Protein AF-A0A382E5Z0-F1 (afdb_monomer_lite)

Radius of gyration: 21.59 Å; chains: 1; bounding box: 50×49×54 Å

pLDDT: mean 87.8, std 7.51, range [53.88, 97.25]

Secondary structure (DSSP, 8-state):
-HHHHHHHHHHHHHHHHHHHHHHHHHH-TTTGGGT--HHHHHHHHHHHHHHTT-STT--SGGGHHHHHHHHHHHHHHHHTPPPPTT-----HHHHHHHHHHHHHHHHHHHHHHHHHHHHHHHHHHT----HHHHHTHHHHHHHHHHHHHHHHHHHHHHS--TTHHHHHHHHHHHHHHHIIIIIHHHHHHHHHTT--S-TT----HHHHHTS--TTSPPP----SS-TTT--HHHHHHHHHHHHHHHHHHHHHHHHHHH-

Foldseek 3Di:
DVVVCLLVVLVVLLVVLLVVLLCCLQPPPVNLVLLDHSSVSSVVVCVVCQVVVNNVPDHPVSCLVVQQVVLVLVVVVVVVDDDDPPDPPDPCVVVVVVCVVVLVVQLVVQLVQLLVVVVVVCVVPVDDQDSVLRNLLSCQQRVNLNRQQVVLVCCCVVVVRPCSNVSSNVSNSVSVVCCSVPVSVVVVVCQVVVVDPPVVPHSDPCSSSVHDDPVPDDDPDDFPDDVVVPGRVVVSVVVSVVVVVVVVVVVVVVVVVVD

Structure (mmCIF, N/CA/C/O backbone):
data_AF-A0A382E5Z0-F1
#
_entry.id   AF-A0A382E5Z0-F1
#
loop_
_atom_site.group_PDB
_atom_site.id
_atom_site.type_symbol
_atom_site.label_atom_id
_atom_site.label_alt_id
_atom_site.label_comp_id
_atom_site.label_asym_id
_atom_site.label_entity_id
_atom_site.label_seq_id
_atom_site.pdbx_PDB_ins_code
_atom_site.Cartn_x
_atom_site.Cartn_y
_atom_site.Cartn_z
_atom_site.occupancy
_atom_site.B_iso_or_equiv
_atom_site.auth_seq_id
_atom_site.auth_comp_id
_atom_site.auth_asym_id
_atom_site.auth_atom_id
_atom_site.pdbx_PDB_model_num
ATOM 1 N N . MET A 1 1 ? 12.275 23.003 17.473 1.00 60.91 1 MET A N 1
ATOM 2 C CA . MET A 1 1 ? 13.352 22.254 16.782 1.00 60.91 1 MET A CA 1
ATOM 3 C C . MET A 1 1 ? 13.232 20.756 17.009 1.00 60.91 1 MET A C 1
ATOM 5 O O . MET A 1 1 ? 13.257 20.051 16.021 1.00 60.91 1 MET A O 1
ATOM 9 N N . ALA A 1 2 ? 13.078 20.252 18.240 1.00 65.25 2 ALA A N 1
ATOM 10 C CA . ALA A 1 2 ? 12.906 18.809 18.471 1.00 65.25 2 ALA A CA 1
ATOM 11 C C . ALA A 1 2 ? 11.649 18.234 17.777 1.00 65.25 2 ALA A C 1
ATOM 13 O O . ALA A 1 2 ? 11.762 17.268 17.030 1.00 65.25 2 ALA A O 1
ATOM 14 N N . ASP A 1 3 ? 10.497 18.902 17.899 1.00 69.06 3 ASP A N 1
ATOM 15 C CA . ASP A 1 3 ? 9.229 18.413 17.325 1.00 69.06 3 ASP A CA 1
ATOM 16 C C . ASP A 1 3 ? 9.225 18.349 15.790 1.00 69.06 3 ASP A C 1
ATOM 18 O O . ASP A 1 3 ? 8.583 17.482 15.202 1.00 69.06 3 ASP A O 1
ATOM 22 N N . SER A 1 4 ? 9.997 19.212 15.113 1.00 78.56 4 SER A N 1
ATOM 23 C CA . SER A 1 4 ? 10.124 19.162 13.648 1.00 78.56 4 SER A CA 1
ATOM 24 C C . SER A 1 4 ? 10.884 17.930 13.152 1.00 78.56 4 SER A C 1
ATOM 26 O O . SER A 1 4 ? 10.757 17.576 11.983 1.00 78.56 4 SER A O 1
ATOM 28 N N . PHE A 1 5 ? 11.673 17.275 14.011 1.00 86.38 5 PHE A N 1
ATOM 29 C CA . PHE A 1 5 ? 12.387 16.058 13.632 1.00 86.38 5 PHE A CA 1
ATOM 30 C C . PHE A 1 5 ? 11.514 14.813 13.709 1.00 86.38 5 PHE A C 1
ATOM 32 O O . PHE A 1 5 ? 11.819 13.868 12.991 1.00 86.38 5 PHE A O 1
ATOM 39 N N . HIS A 1 6 ? 10.442 14.799 14.511 1.00 89.06 6 HIS A N 1
ATOM 40 C CA . HIS A 1 6 ? 9.664 13.578 14.755 1.00 89.06 6 HIS A CA 1
ATOM 41 C C . HIS A 1 6 ? 9.196 12.933 13.450 1.00 89.06 6 HIS A C 1
ATOM 43 O O . HIS A 1 6 ? 9.613 11.828 13.125 1.00 89.06 6 HIS A O 1
ATOM 49 N N . GLY A 1 7 ? 8.468 13.679 12.612 1.00 89.06 7 GLY A N 1
ATOM 50 C CA . GLY A 1 7 ? 8.015 13.174 11.313 1.00 89.06 7 GLY A CA 1
ATOM 51 C C . GLY A 1 7 ? 9.159 12.777 10.370 1.00 89.06 7 GLY A C 1
ATOM 52 O O . GLY A 1 7 ? 9.056 11.781 9.655 1.00 89.06 7 GLY A O 1
ATOM 53 N N . VAL A 1 8 ? 10.277 13.509 10.387 1.00 91.81 8 VAL A N 1
ATOM 54 C CA . VAL A 1 8 ? 11.445 13.209 9.540 1.00 91.81 8 VAL A CA 1
ATOM 55 C C . VAL A 1 8 ? 12.117 11.904 9.967 1.00 91.81 8 VAL A C 1
ATOM 57 O O . VAL A 1 8 ? 12.462 11.090 9.111 1.00 91.81 8 VAL A O 1
ATOM 60 N N . ILE A 1 9 ? 12.287 11.678 11.270 1.00 93.06 9 ILE A N 1
ATOM 61 C CA . ILE A 1 9 ? 12.901 10.452 11.786 1.00 93.06 9 ILE A CA 1
ATOM 62 C C . ILE A 1 9 ? 11.934 9.271 11.654 1.00 93.06 9 ILE A C 1
ATOM 64 O O . ILE A 1 9 ? 12.382 8.196 11.266 1.00 93.06 9 ILE A O 1
ATOM 68 N N . THR A 1 10 ? 10.625 9.457 11.849 1.00 93.25 10 THR A N 1
ATOM 69 C CA . THR A 1 10 ? 9.618 8.421 11.558 1.00 93.25 10 THR A CA 1
ATOM 70 C C . THR A 1 10 ? 9.687 7.988 10.093 1.00 93.25 10 THR A C 1
ATOM 72 O O . THR A 1 10 ? 9.741 6.792 9.789 1.00 93.25 10 THR A O 1
ATOM 75 N N . PHE A 1 11 ? 9.768 8.949 9.166 1.00 93.75 11 PHE A N 1
ATOM 76 C CA . PHE A 1 11 ? 9.967 8.656 7.749 1.00 93.75 11 PHE A CA 1
ATOM 77 C C . PHE A 1 11 ? 11.294 7.926 7.501 1.00 93.75 11 PHE A C 1
ATOM 79 O O . PHE A 1 11 ? 11.307 6.909 6.805 1.00 93.75 11 PHE A O 1
ATOM 86 N N . ALA A 1 12 ? 12.396 8.394 8.099 1.00 94.25 12 ALA A N 1
ATOM 87 C CA . ALA A 1 12 ? 13.714 7.771 7.981 1.00 94.25 12 ALA A CA 1
ATOM 88 C C . ALA A 1 12 ? 13.714 6.317 8.486 1.00 94.25 12 ALA A C 1
ATOM 90 O O . ALA A 1 12 ? 14.248 5.428 7.818 1.00 94.25 12 ALA A O 1
ATOM 91 N N . PHE A 1 13 ? 13.065 6.057 9.623 1.00 94.50 13 PHE A N 1
ATOM 92 C CA . PHE A 1 13 ? 12.880 4.719 10.171 1.00 94.50 13 PHE A CA 1
ATOM 93 C C . PHE A 1 13 ? 12.121 3.831 9.179 1.00 94.50 13 PHE A C 1
ATOM 95 O O . PHE A 1 13 ? 12.627 2.776 8.793 1.00 94.50 13 PHE A O 1
ATOM 102 N N . MET A 1 14 ? 10.975 4.291 8.669 1.00 93.44 14 MET A N 1
ATOM 103 C CA . MET A 1 14 ? 10.176 3.550 7.688 1.00 93.44 14 MET A CA 1
ATOM 104 C C . MET A 1 14 ? 10.975 3.191 6.425 1.00 93.44 14 MET A C 1
ATOM 106 O O . MET A 1 14 ? 10.992 2.028 6.018 1.00 93.44 14 MET A O 1
ATOM 110 N N . VAL A 1 15 ? 11.669 4.151 5.805 1.00 94.38 15 VAL A N 1
ATOM 111 C CA . VAL A 1 15 ? 12.436 3.876 4.575 1.00 94.38 15 VAL A CA 1
ATOM 112 C C . VAL A 1 15 ? 13.668 3.009 4.840 1.00 94.38 15 VAL A C 1
ATOM 114 O O . VAL A 1 15 ? 14.040 2.199 3.988 1.00 94.38 15 VAL A O 1
ATOM 117 N N . SER A 1 16 ? 14.266 3.094 6.034 1.00 95.25 16 SER A N 1
ATOM 118 C CA . SER A 1 16 ? 15.358 2.198 6.429 1.00 95.25 16 SER A CA 1
ATOM 119 C C . SER A 1 16 ? 14.898 0.739 6.512 1.00 95.25 16 SER A C 1
ATOM 121 O O . SER A 1 16 ? 15.630 -0.161 6.101 1.00 95.25 16 SER A O 1
ATOM 123 N N . MET A 1 17 ? 13.654 0.485 6.935 1.00 95.75 17 MET A N 1
ATOM 124 C CA . MET A 1 17 ? 13.093 -0.867 6.947 1.00 95.75 17 MET A CA 1
ATOM 125 C C . MET A 1 17 ? 12.914 -1.430 5.535 1.00 95.75 17 MET A C 1
ATOM 127 O O . MET A 1 17 ? 13.154 -2.616 5.315 1.00 95.75 17 MET A O 1
ATOM 131 N N . ILE A 1 18 ? 12.575 -0.594 4.548 1.00 94.00 18 ILE A N 1
ATOM 132 C CA . ILE A 1 18 ? 12.524 -1.011 3.134 1.00 94.00 18 ILE A CA 1
ATOM 133 C C . ILE A 1 18 ? 13.919 -1.418 2.643 1.00 94.00 18 ILE A C 1
ATOM 135 O O . ILE A 1 18 ? 14.061 -2.424 1.938 1.00 94.00 18 ILE A O 1
ATOM 139 N N . LEU A 1 19 ? 14.963 -0.681 3.039 1.00 95.12 19 LEU A N 1
ATOM 140 C CA . LEU A 1 19 ? 16.346 -1.041 2.724 1.00 95.12 19 LEU A CA 1
ATOM 141 C C . LEU A 1 19 ? 16.716 -2.403 3.330 1.00 95.12 19 LEU A C 1
ATOM 143 O O . LEU A 1 19 ? 17.233 -3.267 2.620 1.00 95.12 19 LEU A O 1
ATOM 147 N N . VAL A 1 20 ? 16.385 -2.629 4.605 1.00 95.38 20 VAL A N 1
ATOM 148 C CA . VAL A 1 20 ? 16.577 -3.929 5.268 1.00 95.38 20 VAL A CA 1
ATOM 149 C C . VAL A 1 20 ? 15.830 -5.034 4.514 1.00 95.38 20 VAL A C 1
ATOM 151 O O . VAL A 1 20 ? 16.434 -6.043 4.152 1.00 95.38 20 VAL A O 1
ATOM 154 N N . GLY A 1 21 ? 14.552 -4.828 4.185 1.00 94.31 21 GLY A N 1
ATOM 155 C CA . GLY A 1 21 ? 13.750 -5.781 3.414 1.00 94.31 21 GLY A CA 1
ATOM 156 C C . GLY A 1 21 ? 14.341 -6.095 2.034 1.00 94.31 21 GLY A C 1
ATOM 157 O O . GLY A 1 21 ? 14.310 -7.246 1.597 1.00 94.31 21 GLY A O 1
ATOM 158 N N . THR A 1 22 ? 14.948 -5.105 1.374 1.00 93.88 22 THR A N 1
ATOM 159 C CA . THR A 1 22 ? 15.627 -5.275 0.076 1.00 93.88 22 THR A CA 1
ATOM 160 C C . THR A 1 22 ? 16.853 -6.173 0.213 1.00 93.88 22 THR A C 1
ATOM 162 O O . THR A 1 22 ? 17.025 -7.117 -0.560 1.00 93.88 22 THR A O 1
ATOM 165 N N . ILE A 1 23 ? 17.681 -5.928 1.234 1.00 94.12 23 ILE A N 1
ATOM 166 C CA . ILE A 1 23 ? 18.872 -6.737 1.516 1.00 94.12 23 ILE A CA 1
ATOM 167 C C . ILE A 1 23 ? 18.475 -8.175 1.864 1.00 94.12 23 ILE A C 1
ATOM 169 O O . ILE A 1 23 ? 19.059 -9.118 1.326 1.00 94.12 23 ILE A O 1
ATOM 173 N N . LEU A 1 24 ? 17.469 -8.358 2.724 1.00 92.94 24 LEU A N 1
ATOM 174 C CA . LEU A 1 24 ? 17.000 -9.683 3.132 1.00 92.94 24 LEU A CA 1
ATOM 175 C C . LEU A 1 24 ? 16.456 -10.477 1.946 1.00 92.94 24 LEU A C 1
ATOM 177 O O . LEU A 1 24 ? 16.828 -11.638 1.781 1.00 92.94 24 LEU A O 1
ATOM 181 N N . ARG A 1 25 ? 15.647 -9.848 1.084 1.00 91.00 25 ARG A N 1
ATOM 182 C CA . ARG A 1 25 ? 15.136 -10.486 -0.137 1.00 91.00 25 ARG A CA 1
ATOM 183 C C . ARG A 1 25 ? 16.272 -10.950 -1.053 1.00 91.00 25 ARG A C 1
ATOM 185 O O . ARG A 1 25 ? 16.235 -12.074 -1.545 1.00 91.00 25 ARG A O 1
ATOM 192 N N . ALA A 1 26 ? 17.294 -10.118 -1.242 1.00 90.00 26 ALA A N 1
ATOM 193 C CA . ALA A 1 26 ? 18.417 -10.441 -2.117 1.00 90.00 26 ALA A CA 1
ATOM 194 C C . ALA A 1 26 ? 19.346 -11.523 -1.530 1.00 90.00 26 ALA A C 1
ATOM 196 O O . ALA A 1 26 ? 19.897 -12.335 -2.273 1.00 90.00 26 ALA A O 1
ATOM 197 N N . ARG A 1 27 ? 19.538 -11.555 -0.203 1.00 90.38 27 ARG A N 1
ATOM 198 C CA . ARG A 1 27 ? 20.540 -12.415 0.457 1.00 90.38 27 ARG A CA 1
ATOM 199 C C . ARG A 1 27 ? 19.988 -13.728 1.014 1.00 90.38 27 ARG A C 1
ATOM 201 O O . ARG A 1 27 ? 20.733 -14.703 1.063 1.00 90.38 27 ARG A O 1
ATOM 208 N N . ILE A 1 28 ? 18.723 -13.780 1.435 1.00 91.38 28 ILE A N 1
ATOM 209 C CA . ILE A 1 28 ? 18.150 -14.960 2.097 1.00 91.38 28 ILE A CA 1
ATOM 210 C C . ILE A 1 28 ? 17.438 -15.847 1.075 1.00 91.38 28 ILE A C 1
ATOM 212 O O . ILE A 1 28 ? 16.327 -15.553 0.632 1.00 91.38 28 ILE A O 1
ATOM 216 N N . ALA A 1 29 ? 18.047 -16.993 0.766 1.00 86.00 29 ALA A N 1
ATOM 217 C CA . ALA A 1 29 ? 17.536 -17.955 -0.215 1.00 86.00 29 ALA A CA 1
ATOM 218 C C . ALA A 1 29 ? 16.127 -18.494 0.100 1.00 86.00 29 ALA A C 1
ATOM 220 O O . ALA A 1 29 ? 15.402 -18.873 -0.812 1.00 86.00 29 ALA A O 1
ATOM 221 N N . ILE A 1 30 ? 15.713 -18.501 1.372 1.00 85.81 30 ILE A N 1
ATOM 222 C CA . ILE A 1 30 ? 14.373 -18.950 1.793 1.00 85.81 30 ILE A CA 1
ATOM 223 C C . ILE A 1 30 ? 13.283 -17.938 1.391 1.00 85.81 30 ILE A C 1
ATOM 225 O O . ILE A 1 30 ? 12.162 -18.335 1.084 1.00 85.81 30 ILE A O 1
ATOM 229 N N . LEU A 1 31 ? 13.607 -16.640 1.339 1.00 83.50 31 LEU A N 1
ATOM 230 C CA . LEU A 1 31 ? 12.649 -15.575 1.005 1.00 83.50 31 LEU A CA 1
ATOM 231 C C . LEU A 1 31 ? 12.484 -15.380 -0.508 1.00 83.50 31 LEU A C 1
ATOM 233 O O . LEU A 1 31 ? 11.406 -15.031 -0.983 1.00 83.50 31 LEU A O 1
ATOM 237 N N . GLN A 1 32 ? 13.536 -15.659 -1.274 1.00 83.69 32 GLN A N 1
ATOM 238 C CA . GLN A 1 32 ? 13.567 -15.574 -2.736 1.00 83.69 32 GLN A CA 1
ATOM 239 C C . GLN A 1 32 ? 12.410 -16.311 -3.448 1.00 83.69 32 GLN A C 1
ATOM 241 O O . GLN A 1 32 ? 11.716 -15.691 -4.259 1.00 83.69 32 GLN A O 1
ATOM 246 N N . PRO A 1 33 ? 12.113 -17.599 -3.161 1.00 78.38 33 PRO A N 1
ATOM 247 C CA . PRO A 1 33 ? 11.011 -18.297 -3.820 1.00 78.38 33 PRO A CA 1
ATOM 248 C C . PRO A 1 33 ? 9.633 -17.749 -3.428 1.00 78.38 33 PRO A C 1
ATOM 250 O O . PRO A 1 33 ? 8.670 -18.004 -4.151 1.00 78.38 33 PRO A O 1
ATOM 253 N N . ALA A 1 34 ? 9.520 -17.026 -2.310 1.00 79.19 34 ALA A N 1
ATOM 254 C CA . ALA A 1 34 ? 8.262 -16.446 -1.857 1.00 79.19 34 ALA A CA 1
ATOM 255 C C . ALA A 1 34 ? 7.884 -15.170 -2.630 1.00 79.19 34 ALA A C 1
ATOM 257 O O . ALA A 1 34 ? 6.737 -14.753 -2.535 1.00 79.19 34 ALA A O 1
ATOM 258 N N . LEU A 1 35 ? 8.808 -14.576 -3.407 1.00 80.62 35 LEU A N 1
ATOM 259 C CA . LEU A 1 35 ? 8.592 -13.378 -4.242 1.00 80.62 35 LEU A CA 1
ATOM 260 C C . LEU A 1 35 ? 7.985 -12.182 -3.479 1.00 80.62 35 LEU A C 1
ATOM 262 O O . LEU A 1 35 ? 7.367 -11.300 -4.074 1.00 80.62 35 LEU A O 1
ATOM 266 N N . ILE A 1 36 ? 8.174 -12.149 -2.158 1.00 84.25 36 ILE A N 1
ATOM 267 C CA . ILE A 1 36 ? 7.636 -11.108 -1.284 1.00 84.25 36 ILE A CA 1
ATOM 268 C C . ILE A 1 36 ? 8.363 -9.786 -1.585 1.00 84.25 36 ILE A C 1
ATOM 270 O O . ILE A 1 36 ? 9.599 -9.766 -1.602 1.00 84.25 36 ILE A O 1
ATOM 274 N N . PRO A 1 37 ? 7.646 -8.668 -1.806 1.00 86.69 37 PRO A N 1
ATOM 275 C CA . PRO A 1 37 ? 8.277 -7.368 -1.997 1.00 86.69 37 PRO A CA 1
ATOM 276 C C . PRO A 1 37 ? 9.088 -6.914 -0.781 1.00 86.69 37 PRO A C 1
ATOM 278 O O . PRO A 1 37 ? 8.729 -7.166 0.369 1.00 86.69 37 PRO A O 1
ATOM 281 N N . ALA A 1 38 ? 10.158 -6.165 -1.045 1.00 90.56 38 ALA A N 1
ATOM 282 C CA . ALA A 1 38 ? 11.030 -5.624 -0.006 1.00 90.56 38 ALA A CA 1
ATOM 283 C C . ALA A 1 38 ? 10.291 -4.697 0.974 1.00 90.56 38 ALA A C 1
ATOM 285 O O . ALA A 1 38 ? 10.573 -4.722 2.168 1.00 90.56 38 ALA A O 1
ATOM 286 N N . SER A 1 39 ? 9.321 -3.920 0.483 1.00 89.38 39 SER A N 1
ATOM 287 C CA . SER A 1 39 ? 8.494 -3.033 1.306 1.00 89.38 39 SER A CA 1
ATOM 288 C C . SER A 1 39 ? 7.676 -3.792 2.350 1.00 89.38 39 SER A C 1
ATOM 290 O O . SER A 1 39 ? 7.587 -3.339 3.487 1.00 89.38 39 SER A O 1
ATOM 292 N N . LEU A 1 40 ? 7.139 -4.970 2.009 1.00 88.44 40 LEU A N 1
ATOM 293 C CA . LEU A 1 40 ? 6.397 -5.797 2.961 1.00 88.44 40 LEU A CA 1
ATOM 294 C C . LEU A 1 40 ? 7.326 -6.427 3.997 1.00 88.44 40 LEU A C 1
ATOM 296 O O . LEU A 1 40 ? 7.018 -6.392 5.184 1.00 88.44 40 LEU A O 1
ATOM 300 N N . LEU A 1 41 ? 8.465 -6.982 3.567 1.00 90.81 41 LEU A N 1
ATOM 301 C CA . LEU A 1 41 ? 9.462 -7.520 4.498 1.00 90.81 41 LEU A CA 1
ATOM 302 C C . LEU A 1 41 ? 9.912 -6.442 5.489 1.00 90.81 41 LEU A C 1
ATOM 304 O O . LEU A 1 41 ? 9.947 -6.693 6.690 1.00 90.81 41 LEU A O 1
ATOM 308 N N . GLY A 1 42 ? 10.174 -5.230 4.994 1.00 93.00 42 GLY A N 1
ATOM 309 C CA . GLY A 1 42 ? 10.456 -4.067 5.829 1.00 93.00 42 GLY A CA 1
ATOM 310 C C . GLY A 1 42 ? 9.316 -3.748 6.796 1.00 93.00 42 GLY A C 1
ATOM 311 O O . GLY A 1 42 ? 9.558 -3.590 7.987 1.00 93.00 42 GLY A O 1
ATOM 312 N N . GLY A 1 43 ? 8.071 -3.724 6.315 1.00 91.06 43 GLY A N 1
ATOM 313 C CA . GLY A 1 43 ? 6.888 -3.503 7.148 1.00 91.06 43 GLY A CA 1
ATOM 314 C C . GLY A 1 43 ? 6.727 -4.536 8.270 1.00 91.06 43 GLY A C 1
ATOM 315 O O . GLY A 1 43 ? 6.485 -4.152 9.409 1.00 91.06 43 GLY A O 1
ATOM 316 N N . ILE A 1 44 ? 6.930 -5.829 7.989 1.00 91.12 44 ILE A N 1
ATOM 317 C CA . ILE A 1 44 ? 6.868 -6.910 8.993 1.00 91.12 44 ILE A CA 1
ATOM 318 C C . ILE A 1 44 ? 7.956 -6.731 10.059 1.00 91.12 44 ILE A C 1
ATOM 320 O O . ILE A 1 44 ? 7.700 -6.922 11.249 1.00 91.12 44 ILE A O 1
ATOM 324 N N . ILE A 1 45 ? 9.165 -6.340 9.651 1.00 93.06 45 ILE A N 1
ATOM 325 C CA . ILE A 1 45 ? 10.274 -6.082 10.577 1.00 93.06 45 ILE A CA 1
ATOM 326 C C . ILE A 1 45 ? 9.969 -4.860 11.439 1.00 93.06 45 ILE A C 1
ATOM 328 O O . ILE A 1 45 ? 10.067 -4.951 12.658 1.00 93.06 45 ILE A O 1
ATOM 332 N N . GLY A 1 46 ? 9.534 -3.755 10.829 1.00 93.06 46 GLY A N 1
ATOM 333 C CA . GLY A 1 46 ? 9.123 -2.550 11.548 1.00 93.06 46 GLY A CA 1
ATOM 334 C C . GLY A 1 46 ? 8.005 -2.838 12.551 1.00 93.06 46 GLY A C 1
ATOM 335 O O . GLY A 1 46 ? 8.123 -2.475 13.717 1.00 93.06 46 GLY A O 1
ATOM 336 N N . PHE A 1 47 ? 6.976 -3.582 12.138 1.00 91.06 47 PHE A N 1
ATOM 337 C CA . PHE A 1 47 ? 5.896 -4.034 13.017 1.00 91.06 47 PHE A CA 1
ATOM 338 C C . PHE A 1 47 ? 6.412 -4.876 14.190 1.00 91.06 47 PHE A C 1
ATOM 340 O O . PHE A 1 47 ? 5.993 -4.666 15.326 1.00 91.06 47 PHE A O 1
ATOM 347 N N . THR A 1 48 ? 7.341 -5.801 13.934 1.00 93.00 48 THR A N 1
ATOM 348 C CA . THR A 1 48 ? 7.944 -6.641 14.979 1.00 93.00 48 THR A CA 1
ATOM 349 C C . THR A 1 48 ? 8.750 -5.799 15.966 1.00 93.00 48 THR A C 1
ATOM 351 O O . THR A 1 48 ? 8.623 -5.990 17.170 1.00 93.00 48 THR A O 1
ATOM 354 N N . LEU A 1 49 ? 9.535 -4.833 15.480 1.00 94.19 49 LEU A N 1
ATOM 355 C CA . LEU A 1 49 ? 10.301 -3.924 16.335 1.00 94.19 49 LEU A CA 1
ATOM 356 C C . LEU A 1 49 ? 9.388 -3.068 17.216 1.00 94.19 49 LEU A C 1
ATOM 358 O O . LEU A 1 49 ? 9.660 -2.941 18.403 1.00 94.19 49 LEU A O 1
ATOM 362 N N . ILE A 1 50 ? 8.295 -2.534 16.662 1.00 92.56 50 ILE A N 1
ATOM 363 C CA . ILE A 1 50 ? 7.300 -1.765 17.428 1.00 92.56 50 ILE A CA 1
ATOM 364 C C . ILE A 1 50 ? 6.613 -2.659 18.464 1.00 92.56 50 ILE A C 1
ATOM 366 O O . ILE A 1 50 ? 6.484 -2.279 19.621 1.00 92.56 50 ILE A O 1
ATOM 370 N N . SER A 1 51 ? 6.223 -3.874 18.077 1.00 90.69 51 SER A N 1
ATOM 371 C CA . SER A 1 51 ? 5.521 -4.808 18.969 1.00 90.69 51 SER A CA 1
ATOM 372 C C . SER A 1 51 ? 6.388 -5.310 20.128 1.00 90.69 51 SER A C 1
ATOM 374 O O . SER A 1 51 ? 5.856 -5.677 21.171 1.00 90.69 51 SER A O 1
ATOM 376 N N . LEU A 1 52 ? 7.711 -5.351 19.944 1.00 93.50 52 LEU A N 1
ATOM 377 C CA . LEU A 1 52 ? 8.681 -5.758 20.965 1.00 93.50 52 LEU A CA 1
ATOM 378 C C . LEU A 1 52 ? 9.255 -4.578 21.765 1.00 93.50 52 LEU A C 1
ATOM 380 O O . LEU A 1 52 ? 10.173 -4.793 22.551 1.00 93.50 52 LEU A O 1
ATOM 384 N N . ASP A 1 53 ? 8.753 -3.357 21.553 1.00 90.25 53 ASP A N 1
ATOM 385 C CA . ASP A 1 53 ? 9.264 -2.125 22.176 1.00 90.25 53 ASP A CA 1
ATOM 386 C C . ASP A 1 53 ? 10.759 -1.859 21.875 1.00 90.25 53 ASP A C 1
ATOM 388 O O . ASP A 1 53 ? 11.518 -1.299 22.663 1.00 90.25 53 ASP A O 1
ATOM 392 N N . LEU A 1 54 ? 11.207 -2.284 20.688 1.00 90.88 54 LEU A N 1
ATOM 393 C CA . LEU A 1 54 ? 12.565 -2.093 20.159 1.00 90.88 54 LEU A CA 1
ATOM 394 C C . LEU A 1 54 ? 12.619 -1.016 19.062 1.00 90.88 54 LEU A C 1
ATOM 396 O O . LEU A 1 54 ? 13.642 -0.842 18.398 1.00 90.88 54 LEU A O 1
ATOM 400 N N . SER A 1 55 ? 11.525 -0.288 18.847 1.00 83.19 55 SER A N 1
ATOM 401 C CA . SER A 1 55 ? 11.337 0.692 17.772 1.00 83.19 55 SER A CA 1
ATOM 402 C C . SER A 1 55 ? 11.909 2.077 18.072 1.00 83.19 55 SER A C 1
ATOM 404 O O . SER A 1 55 ? 11.470 3.051 17.473 1.00 83.19 55 SER A O 1
ATOM 406 N N . LEU A 1 56 ? 12.877 2.202 18.986 1.00 85.62 56 LEU A N 1
ATOM 407 C CA . LEU A 1 56 ? 13.470 3.498 19.359 1.00 85.62 56 LEU A CA 1
ATOM 408 C C . LEU A 1 56 ? 12.426 4.528 19.853 1.00 85.62 56 LEU A C 1
ATOM 410 O O . LEU A 1 56 ? 12.638 5.730 19.718 1.00 85.62 56 LEU A O 1
ATOM 414 N N . GLY A 1 57 ? 11.309 4.056 20.419 1.00 86.81 57 GLY A N 1
ATOM 415 C CA . GLY A 1 57 ? 10.211 4.889 20.918 1.00 86.81 57 GLY A CA 1
ATOM 416 C C . GLY A 1 57 ? 9.092 5.180 19.910 1.00 86.81 57 GLY A C 1
ATOM 417 O O . GLY A 1 57 ? 8.159 5.894 20.265 1.00 86.81 57 GLY A O 1
ATOM 418 N N . PHE A 1 58 ? 9.146 4.640 18.684 1.00 91.25 58 PHE A N 1
ATOM 419 C CA . PHE A 1 58 ? 8.052 4.791 17.717 1.00 91.25 58 PHE A CA 1
ATOM 420 C C . PHE A 1 58 ? 6.869 3.878 18.025 1.00 91.25 58 PHE A C 1
ATOM 422 O O . PHE A 1 58 ? 7.030 2.695 18.336 1.00 91.25 58 PHE A O 1
ATOM 429 N N . THR A 1 59 ? 5.675 4.419 17.827 1.00 89.56 59 THR A N 1
ATOM 430 C CA . THR A 1 59 ? 4.397 3.731 17.993 1.00 89.56 59 THR A CA 1
ATOM 431 C C . THR A 1 59 ? 3.723 3.507 16.641 1.00 89.56 59 THR A C 1
ATOM 433 O O . THR A 1 59 ? 4.160 3.998 15.602 1.00 89.56 59 THR A O 1
ATOM 436 N N . ASN A 1 60 ? 2.633 2.742 16.626 1.00 83.69 60 ASN A N 1
ATOM 437 C CA . ASN A 1 60 ? 1.818 2.549 15.426 1.00 83.69 60 ASN A CA 1
ATOM 438 C C . ASN A 1 60 ? 1.159 3.851 14.927 1.00 83.69 60 ASN A C 1
ATOM 440 O O . ASN A 1 60 ? 0.996 4.013 13.717 1.00 83.69 60 ASN A O 1
ATOM 444 N N . GLU A 1 61 ? 0.803 4.770 15.828 1.00 84.75 61 GLU A N 1
ATOM 445 C CA . GLU A 1 61 ? 0.143 6.040 15.496 1.00 84.75 61 GLU A CA 1
ATOM 446 C C . GLU A 1 61 ? 1.014 6.929 14.600 1.00 84.75 61 GLU A C 1
ATOM 448 O O . GLU A 1 61 ? 0.507 7.547 13.660 1.00 84.75 61 GLU A O 1
ATOM 453 N N . ASP A 1 62 ? 2.334 6.891 14.799 1.00 89.38 62 ASP A N 1
ATOM 454 C CA . ASP A 1 62 ? 3.309 7.683 14.041 1.00 89.38 62 ASP A CA 1
ATOM 455 C C . ASP A 1 62 ? 3.267 7.407 12.527 1.00 89.38 62 ASP A C 1
ATOM 457 O O . ASP A 1 62 ? 3.605 8.272 11.716 1.00 89.38 62 ASP A O 1
ATOM 461 N N . PHE A 1 63 ? 2.823 6.213 12.123 1.00 88.25 63 PHE A N 1
ATOM 462 C CA . PHE A 1 63 ? 2.804 5.781 10.723 1.00 88.25 63 PHE A CA 1
ATOM 463 C C . PHE A 1 63 ? 1.441 5.950 10.039 1.00 88.25 63 PHE A C 1
ATOM 465 O O . PHE A 1 63 ? 1.361 5.816 8.816 1.00 88.25 63 PHE A O 1
ATOM 472 N N . VAL A 1 64 ? 0.375 6.276 10.780 1.00 84.31 64 VAL A N 1
ATOM 473 C CA . VAL A 1 64 ? -0.993 6.368 10.233 1.00 84.31 64 VAL A CA 1
ATOM 474 C C . VAL A 1 64 ? -1.090 7.454 9.160 1.00 84.31 64 VAL A C 1
ATOM 476 O O . VAL A 1 64 ? -1.607 7.202 8.070 1.00 84.31 64 VAL A O 1
ATOM 479 N N . ALA A 1 65 ? -0.530 8.639 9.421 1.00 85.56 65 ALA A N 1
ATOM 480 C CA . ALA A 1 65 ? -0.528 9.740 8.458 1.00 85.56 65 ALA A CA 1
ATOM 481 C C . ALA A 1 65 ? 0.268 9.392 7.188 1.00 85.56 65 ALA A C 1
ATOM 483 O O . ALA A 1 65 ? -0.181 9.675 6.076 1.00 85.56 65 ALA A O 1
ATOM 484 N N . PHE A 1 66 ? 1.415 8.718 7.327 1.00 89.00 66 PHE A N 1
ATOM 485 C CA . PHE A 1 66 ? 2.196 8.249 6.179 1.00 89.00 66 PHE A CA 1
ATOM 486 C C . PHE A 1 66 ? 1.415 7.235 5.344 1.00 89.00 66 PHE A C 1
ATOM 488 O O . PHE A 1 66 ? 1.352 7.376 4.123 1.00 89.00 66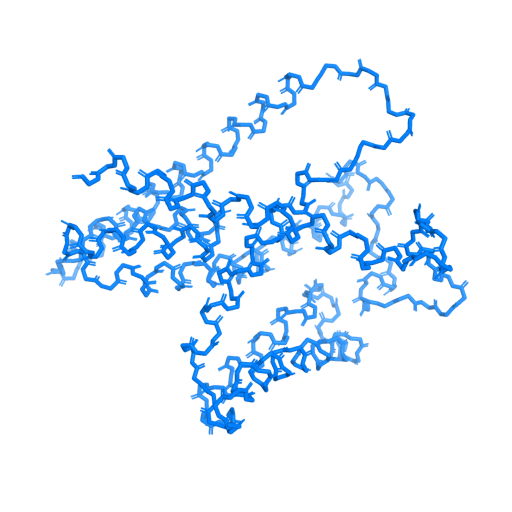 PHE A O 1
ATOM 495 N N . ALA A 1 67 ? 0.776 6.256 5.991 1.00 84.38 67 ALA A N 1
ATOM 496 C CA . ALA A 1 67 ? -0.059 5.271 5.315 1.00 84.38 67 ALA A CA 1
ATOM 497 C C . ALA A 1 67 ? -1.205 5.943 4.544 1.00 84.38 67 ALA A C 1
ATOM 499 O O . ALA A 1 67 ? -1.446 5.601 3.390 1.00 84.38 67 ALA A O 1
ATOM 500 N N . PHE A 1 68 ? -1.866 6.938 5.140 1.00 83.44 68 PHE A N 1
ATOM 501 C CA . PHE A 1 68 ? -2.939 7.689 4.492 1.00 83.44 68 PHE A CA 1
ATOM 502 C C . PHE A 1 68 ? -2.437 8.500 3.281 1.00 83.44 68 PHE A C 1
ATOM 504 O O . PHE A 1 68 ? -2.942 8.351 2.161 1.00 83.44 68 PHE A O 1
ATOM 511 N N . HIS A 1 69 ? -1.423 9.347 3.476 1.00 88.62 69 HIS A N 1
ATOM 512 C CA . HIS A 1 69 ? -0.987 10.302 2.455 1.00 88.62 69 HIS A CA 1
ATOM 513 C C . HIS A 1 69 ? -0.194 9.649 1.321 1.00 88.62 69 HIS A C 1
ATOM 515 O O . HIS A 1 69 ? -0.431 9.970 0.158 1.00 88.62 69 HIS A O 1
ATOM 521 N N . PHE A 1 70 ? 0.707 8.705 1.609 1.00 89.06 70 PHE A N 1
ATOM 522 C CA . PHE A 1 70 ? 1.483 8.039 0.556 1.00 89.06 70 PHE A CA 1
ATOM 523 C C . PHE A 1 70 ? 0.621 7.125 -0.300 1.00 89.06 70 PHE A C 1
ATOM 525 O O . PHE A 1 70 ? 0.811 7.067 -1.515 1.00 89.06 70 PHE A O 1
ATOM 532 N N . PHE A 1 71 ? -0.369 6.468 0.304 1.00 84.44 71 PHE A N 1
ATOM 533 C CA . PHE A 1 71 ? -1.341 5.699 -0.457 1.00 84.44 71 PHE A CA 1
ATOM 534 C C . PHE A 1 71 ? -2.163 6.616 -1.372 1.00 84.44 71 PHE A C 1
ATOM 536 O O . PHE A 1 71 ? -2.278 6.345 -2.563 1.00 84.44 71 PHE A O 1
ATOM 543 N N . THR A 1 72 ? -2.627 7.764 -0.865 1.00 85.06 72 THR A N 1
ATOM 544 C CA . THR A 1 72 ? -3.341 8.770 -1.675 1.00 85.06 72 THR A CA 1
ATOM 545 C C . THR A 1 72 ? -2.495 9.275 -2.849 1.00 85.06 72 THR A C 1
ATOM 547 O O . THR A 1 72 ? -2.957 9.276 -3.991 1.00 85.06 72 THR A O 1
ATOM 550 N N . LEU A 1 73 ? -1.229 9.625 -2.602 1.00 88.38 73 LEU A N 1
ATOM 551 C CA . LEU A 1 73 ? -0.294 10.047 -3.650 1.00 88.38 73 LEU A CA 1
ATOM 552 C C . LEU A 1 73 ? -0.051 8.949 -4.698 1.00 88.38 73 LEU A C 1
ATOM 554 O O . LEU A 1 73 ? 0.065 9.261 -5.882 1.00 88.38 73 LEU A O 1
ATOM 558 N N . SER A 1 74 ? -0.028 7.675 -4.293 1.00 87.12 74 SER A N 1
ATOM 559 C CA . SER A 1 74 ? 0.107 6.541 -5.215 1.00 87.12 74 SER A CA 1
ATOM 560 C C . SER A 1 74 ? -1.088 6.395 -6.164 1.00 87.12 74 SER A C 1
ATOM 562 O O . SER A 1 74 ? -0.901 5.999 -7.311 1.00 87.12 74 SER A O 1
ATOM 564 N N . PHE A 1 75 ? -2.313 6.699 -5.723 1.00 84.00 75 PHE A N 1
ATOM 565 C CA . PHE A 1 75 ? -3.480 6.690 -6.617 1.00 84.00 75 PHE A CA 1
ATOM 566 C C . PHE A 1 75 ? -3.502 7.906 -7.536 1.00 84.00 75 PHE A C 1
ATOM 568 O O . PHE A 1 75 ? -3.816 7.772 -8.719 1.00 84.00 75 PHE A O 1
ATOM 575 N N . MET A 1 76 ? -3.122 9.078 -7.020 1.00 88.12 76 MET A N 1
ATOM 576 C CA . MET A 1 76 ? -2.996 10.285 -7.838 1.00 88.12 76 MET A CA 1
ATOM 577 C C . MET A 1 76 ? -1.990 10.079 -8.979 1.00 88.12 76 MET A C 1
ATOM 579 O O . MET A 1 76 ? -2.284 10.425 -10.122 1.00 88.12 76 MET A O 1
ATOM 583 N N . SER A 1 77 ? -0.834 9.464 -8.707 1.00 87.69 77 SER A N 1
ATOM 584 C CA . SER A 1 77 ? 0.179 9.208 -9.739 1.00 87.69 77 SER A CA 1
ATOM 585 C C . SER A 1 77 ? -0.275 8.198 -10.795 1.00 87.69 77 SER A C 1
ATOM 587 O O . SER A 1 77 ? 0.046 8.365 -11.973 1.00 87.69 77 SER A O 1
ATOM 589 N N . LEU A 1 78 ? -1.076 7.198 -10.414 1.00 85.81 78 LEU A N 1
ATOM 590 C CA . LEU A 1 78 ? -1.618 6.214 -11.351 1.00 85.81 78 LEU A CA 1
ATOM 591 C C . LEU A 1 78 ? -2.487 6.875 -12.432 1.00 85.81 78 LEU A C 1
ATOM 593 O O . LEU A 1 78 ? -2.349 6.558 -13.610 1.00 85.81 78 LEU A O 1
ATOM 597 N N . VAL A 1 79 ? -3.334 7.835 -12.051 1.00 81.81 79 VAL A N 1
ATOM 598 C CA . VAL A 1 79 ? -4.218 8.558 -12.989 1.00 81.81 79 VAL A CA 1
ATOM 599 C C . VAL A 1 79 ? -3.440 9.531 -13.884 1.00 81.81 79 VAL A C 1
ATOM 601 O O . VAL A 1 79 ? -3.873 9.835 -14.993 1.00 81.81 79 VAL A O 1
ATOM 604 N N . LEU A 1 80 ? -2.268 9.987 -13.438 1.00 83.50 80 LEU A N 1
ATOM 605 C CA . LEU A 1 80 ? -1.370 10.847 -14.214 1.00 83.50 80 LEU A CA 1
ATOM 606 C C . LEU A 1 80 ? -0.439 10.065 -15.156 1.00 83.50 80 LEU A C 1
ATOM 608 O O . LEU A 1 80 ? 0.334 10.675 -15.896 1.00 83.50 80 LEU A O 1
ATOM 612 N N . THR A 1 81 ? -0.493 8.731 -15.148 1.00 81.56 81 THR A N 1
ATOM 613 C CA . THR A 1 81 ? 0.341 7.898 -16.021 1.00 81.56 81 THR A CA 1
ATOM 614 C C . THR A 1 81 ? -0.156 7.983 -17.468 1.00 81.56 81 THR A C 1
ATOM 616 O O . THR A 1 81 ? -1.317 7.704 -17.767 1.00 81.56 81 THR A O 1
ATOM 619 N N . GLY A 1 82 ? 0.733 8.396 -18.376 1.00 72.81 82 GLY A N 1
ATOM 620 C CA . GLY A 1 82 ? 0.427 8.560 -19.798 1.00 72.81 82 GLY A CA 1
ATOM 621 C C . GLY A 1 82 ? 0.179 7.238 -20.534 1.00 72.81 82 GLY A C 1
ATOM 622 O O . GLY A 1 82 ? 0.522 6.158 -20.058 1.00 72.81 82 GLY A O 1
ATOM 623 N N . ARG A 1 83 ? -0.407 7.326 -21.734 1.00 72.44 83 ARG A N 1
ATOM 624 C CA . ARG A 1 83 ? -0.603 6.168 -22.623 1.00 72.44 83 ARG A CA 1
ATOM 625 C C . ARG A 1 83 ? 0.714 5.737 -23.266 1.00 72.44 83 ARG A C 1
ATOM 627 O O . ARG A 1 83 ? 1.527 6.585 -23.626 1.00 72.44 83 ARG A O 1
ATOM 634 N N . GLU A 1 84 ? 0.877 4.434 -23.487 1.00 68.38 84 GLU A N 1
ATOM 635 C CA . GLU A 1 84 ? 2.008 3.923 -24.262 1.00 68.38 84 GLU A CA 1
ATOM 636 C C . GLU A 1 84 ? 1.916 4.360 -25.740 1.00 68.38 84 GLU A C 1
ATOM 638 O O . GLU A 1 84 ? 0.847 4.247 -26.355 1.00 68.38 84 GLU A O 1
ATOM 643 N N . PRO A 1 85 ? 3.017 4.854 -26.340 1.00 62.03 85 PRO A N 1
ATOM 644 C CA . PRO A 1 85 ? 3.042 5.206 -27.753 1.00 62.03 85 PRO A CA 1
ATOM 645 C C . PRO A 1 85 ? 2.880 3.962 -28.639 1.00 62.03 85 PRO A C 1
ATOM 647 O O . PRO A 1 85 ? 3.574 2.967 -28.456 1.00 62.03 85 PRO A O 1
ATOM 650 N N . GLY A 1 86 ? 1.996 4.033 -29.640 1.00 65.50 86 GLY A N 1
ATOM 651 C CA . GLY A 1 86 ? 1.795 2.958 -30.624 1.00 65.50 86 GLY A CA 1
ATOM 652 C C . GLY A 1 86 ? 0.744 1.904 -30.253 1.00 65.50 86 GLY A C 1
ATOM 653 O O . GLY A 1 86 ? 0.562 0.944 -31.001 1.00 65.50 86 GLY A O 1
ATOM 654 N N . GLY A 1 87 ? 0.019 2.077 -29.142 1.00 60.69 87 GLY A N 1
ATOM 655 C CA . GLY A 1 87 ? -1.158 1.262 -28.841 1.00 60.69 87 GLY A CA 1
ATOM 656 C C . GLY A 1 87 ? -2.258 1.462 -29.889 1.00 60.69 87 GLY A C 1
ATOM 657 O O . GLY A 1 87 ? -2.581 2.592 -30.244 1.00 60.69 87 GLY A O 1
ATOM 658 N N . ALA A 1 88 ? -2.832 0.368 -30.396 1.00 61.66 88 ALA A N 1
ATOM 659 C CA . ALA A 1 88 ? -3.983 0.433 -31.296 1.00 61.66 88 ALA A CA 1
ATOM 660 C C . ALA A 1 88 ? -5.151 1.189 -30.633 1.00 61.66 88 ALA A C 1
ATOM 662 O O . ALA A 1 88 ? -5.394 0.990 -29.441 1.00 61.66 88 ALA A O 1
ATOM 663 N N . ASP A 1 89 ? -5.905 1.976 -31.414 1.00 60.00 89 ASP A N 1
ATOM 664 C CA . ASP A 1 89 ? -7.154 2.657 -31.017 1.00 60.00 89 ASP A CA 1
ATOM 665 C C . ASP A 1 89 ? -8.274 1.633 -30.739 1.00 60.00 89 ASP A C 1
ATOM 667 O O . ASP A 1 89 ? -9.291 1.527 -31.426 1.00 60.00 89 ASP A O 1
ATOM 671 N N . ARG A 1 90 ? -8.068 0.783 -29.734 1.00 64.50 90 ARG A N 1
ATOM 672 C CA . ARG A 1 90 ? -9.094 -0.115 -29.222 1.00 64.50 90 ARG A CA 1
ATOM 673 C C . ARG A 1 90 ? -10.003 0.704 -28.323 1.00 64.50 90 ARG A C 1
ATOM 675 O O . ARG A 1 90 ? -9.530 1.409 -27.433 1.00 64.50 90 ARG A O 1
ATOM 682 N N . SER A 1 91 ? -11.312 0.593 -28.548 1.00 67.00 91 SER A N 1
ATOM 683 C CA . SER A 1 91 ? -12.299 1.206 -27.661 1.00 67.00 91 SER A CA 1
ATOM 684 C C . SER A 1 91 ? -12.009 0.784 -26.222 1.00 67.00 91 SER A C 1
ATOM 686 O O . SER A 1 91 ? -11.948 -0.403 -25.909 1.00 67.00 91 SER A O 1
ATOM 688 N N . ILE A 1 92 ? -11.813 1.773 -25.354 1.00 70.00 92 ILE A N 1
ATOM 689 C CA . ILE A 1 92 ? -11.544 1.570 -23.926 1.00 70.00 92 ILE A CA 1
ATOM 690 C C . ILE A 1 92 ? -12.834 1.161 -23.203 1.00 70.00 92 ILE A C 1
ATOM 692 O O . ILE A 1 92 ? -12.779 0.580 -22.127 1.00 70.00 92 ILE A O 1
ATOM 696 N N . GLN A 1 93 ? -14.004 1.411 -23.801 1.00 74.50 93 GLN A N 1
ATOM 697 C CA . GLN A 1 93 ? -15.306 1.229 -23.157 1.00 74.50 93 GLN A CA 1
ATOM 698 C C . GLN A 1 93 ? -15.582 -0.212 -22.688 1.00 74.50 93 GLN A C 1
ATOM 700 O O . GLN A 1 93 ? -15.997 -0.361 -21.541 1.00 74.50 93 GLN A O 1
ATOM 705 N N . PRO A 1 94 ? -15.325 -1.281 -23.473 1.00 77.06 94 PRO A N 1
ATOM 706 C CA . PRO A 1 94 ? -15.574 -2.649 -23.016 1.00 77.06 94 PRO A CA 1
ATOM 707 C C . PRO A 1 94 ? -14.632 -3.056 -21.878 1.00 77.06 94 PRO A C 1
ATOM 709 O O . PRO A 1 94 ? -15.064 -3.679 -20.911 1.00 77.06 94 PRO A O 1
ATOM 712 N N . GLY A 1 95 ? -13.355 -2.662 -21.968 1.00 77.75 95 GLY A N 1
ATOM 713 C CA . GLY A 1 95 ? -12.364 -2.912 -20.921 1.00 77.75 95 GLY A CA 1
ATOM 714 C C . GLY A 1 95 ? -12.683 -2.144 -19.639 1.00 77.75 95 GLY A C 1
ATOM 715 O O . GLY A 1 95 ? -12.654 -2.719 -18.558 1.00 77.75 95 GLY A O 1
ATOM 716 N N . GLY A 1 96 ? -13.067 -0.873 -19.767 1.00 83.06 96 GLY A N 1
ATOM 717 C CA . GLY A 1 96 ? -13.512 -0.035 -18.657 1.00 83.06 96 GLY A CA 1
ATOM 718 C C . GLY A 1 96 ? -14.753 -0.602 -17.974 1.00 83.06 96 GLY A C 1
ATOM 719 O O . GLY A 1 96 ? -14.750 -0.749 -16.760 1.00 83.06 96 GLY A O 1
ATOM 720 N N . LEU A 1 97 ? -15.772 -1.007 -18.739 1.00 86.25 97 LEU A N 1
ATOM 721 C CA . LEU A 1 97 ? -16.992 -1.604 -18.191 1.00 86.25 97 LEU A CA 1
ATOM 722 C C . LEU A 1 97 ? -16.705 -2.915 -17.449 1.00 86.25 97 LEU A C 1
ATOM 724 O O . LEU A 1 97 ? -17.177 -3.094 -16.329 1.00 86.25 97 LEU A O 1
ATOM 728 N N . TRP A 1 98 ? -15.910 -3.810 -18.044 1.00 83.00 98 TRP A N 1
ATOM 729 C CA . TRP A 1 98 ? -15.501 -5.056 -17.392 1.00 83.00 98 TRP A CA 1
ATOM 730 C C . TRP A 1 98 ? -14.741 -4.790 -16.089 1.00 83.00 98 TRP A C 1
ATOM 732 O O . TRP A 1 98 ? -15.061 -5.379 -15.057 1.00 83.00 98 TRP A O 1
ATOM 742 N N . MET A 1 99 ? -13.779 -3.864 -16.120 1.00 83.38 99 MET A N 1
ATOM 743 C CA . MET A 1 99 ? -13.012 -3.466 -14.942 1.00 83.38 99 MET A CA 1
ATOM 744 C C . MET A 1 99 ? -13.911 -2.863 -13.861 1.00 83.38 99 MET A C 1
ATOM 746 O O . MET A 1 99 ? -13.779 -3.238 -12.701 1.00 83.38 99 MET A O 1
ATOM 750 N N . SER A 1 100 ? -14.854 -1.986 -14.220 1.00 87.19 100 SER A N 1
ATOM 751 C CA . SER A 1 100 ? -15.801 -1.393 -13.273 1.00 87.19 100 SER A CA 1
ATOM 752 C C . SER A 1 100 ? -16.703 -2.445 -12.635 1.00 87.19 100 SER A C 1
ATOM 754 O O . SER A 1 100 ? -16.822 -2.469 -11.415 1.00 87.19 100 SER A O 1
ATOM 756 N N . ILE A 1 101 ? -17.290 -3.349 -13.427 1.00 91.31 101 ILE A N 1
ATOM 757 C CA . ILE A 1 101 ? -18.143 -4.423 -12.899 1.00 91.31 101 ILE A CA 1
ATOM 758 C C . ILE A 1 101 ? -17.330 -5.343 -11.987 1.00 91.31 101 ILE A C 1
ATOM 760 O O . ILE A 1 101 ? -17.755 -5.610 -10.866 1.00 91.31 101 ILE A O 1
ATOM 764 N N . GLY A 1 102 ? -16.154 -5.798 -12.430 1.00 90.00 102 GLY A N 1
ATOM 765 C CA . GLY A 1 102 ? -15.288 -6.665 -11.631 1.00 90.00 102 GLY A CA 1
ATOM 766 C C . GLY A 1 102 ? -14.858 -6.009 -10.319 1.00 90.00 102 GLY A C 1
ATOM 767 O O . GLY A 1 102 ? -14.915 -6.638 -9.261 1.00 90.00 102 GLY A O 1
ATOM 768 N N . TRP A 1 103 ? -14.500 -4.724 -10.369 1.00 89.19 103 TRP A N 1
ATOM 769 C CA . TRP A 1 103 ? -14.128 -3.941 -9.195 1.00 89.19 103 TRP A CA 1
ATOM 770 C C . TRP A 1 103 ? -15.294 -3.787 -8.214 1.00 89.19 103 TRP A C 1
ATOM 772 O O . TRP A 1 103 ? -15.155 -4.105 -7.034 1.00 89.19 103 TRP A O 1
ATOM 782 N N . THR A 1 104 ? -16.469 -3.370 -8.693 1.00 91.88 104 THR A N 1
ATOM 783 C CA . THR A 1 104 ? -17.665 -3.208 -7.856 1.00 91.88 104 THR A CA 1
ATOM 784 C C . THR A 1 104 ? -18.127 -4.537 -7.265 1.00 91.88 104 THR A C 1
ATOM 786 O O . THR A 1 104 ? -18.427 -4.599 -6.076 1.00 91.88 104 THR A O 1
ATOM 789 N N . MET A 1 105 ? -18.133 -5.618 -8.050 1.00 93.38 105 MET A N 1
ATOM 790 C CA . MET A 1 105 ? -18.489 -6.950 -7.553 1.00 93.38 105 MET A CA 1
ATOM 791 C C . MET A 1 105 ? -17.536 -7.419 -6.456 1.00 93.38 105 MET A C 1
ATOM 793 O O . MET A 1 105 ? -17.990 -7.950 -5.446 1.00 93.38 105 MET A O 1
ATOM 797 N N . SER A 1 106 ? -16.231 -7.183 -6.617 1.00 92.38 106 SER A N 1
ATOM 798 C CA . SER A 1 106 ? -15.239 -7.485 -5.582 1.00 92.38 106 SER A CA 1
ATOM 799 C C . SER A 1 106 ? -15.537 -6.741 -4.276 1.00 92.38 106 SER A C 1
ATOM 801 O O . SER A 1 106 ? -15.551 -7.361 -3.211 1.00 92.38 106 SER A O 1
ATOM 803 N N . LEU A 1 107 ? -15.855 -5.442 -4.355 1.00 93.19 107 LEU A N 1
ATOM 804 C CA . LEU A 1 107 ? -16.202 -4.637 -3.181 1.00 93.19 107 LEU A CA 1
ATOM 805 C C . LEU A 1 107 ? -17.450 -5.172 -2.463 1.00 93.19 107 LEU A C 1
ATOM 807 O O . LEU A 1 107 ? -17.443 -5.318 -1.239 1.00 93.19 107 LEU A O 1
ATOM 811 N N . VAL A 1 108 ? -18.505 -5.488 -3.218 1.00 95.19 108 VAL A N 1
ATOM 812 C CA . VAL A 1 108 ? -19.765 -6.003 -2.661 1.00 95.19 108 VAL A CA 1
ATOM 813 C C . VAL A 1 108 ? -19.556 -7.369 -2.010 1.00 95.19 108 VAL A C 1
ATOM 815 O O . VAL A 1 108 ? -19.994 -7.579 -0.882 1.00 95.19 108 VAL A O 1
ATOM 818 N N . LEU A 1 109 ? -18.853 -8.289 -2.675 1.00 95.81 109 LEU A N 1
ATOM 819 C CA . LEU A 1 109 ? -18.599 -9.628 -2.135 1.00 95.81 109 LEU A CA 1
ATOM 820 C C . LEU A 1 109 ? -17.778 -9.579 -0.844 1.00 95.81 109 LEU A C 1
ATOM 822 O O . LEU A 1 109 ? -18.084 -10.309 0.096 1.00 95.81 109 LEU A O 1
ATOM 826 N N . GLN A 1 110 ? -16.774 -8.703 -0.772 1.00 94.81 110 GLN A N 1
ATOM 827 C CA . GLN A 1 110 ? -15.999 -8.502 0.452 1.00 94.81 110 GLN A CA 1
ATOM 828 C C . GLN A 1 110 ? -16.864 -7.942 1.582 1.00 94.81 110 GLN A C 1
ATOM 830 O O . GLN A 1 110 ? -16.791 -8.447 2.699 1.00 94.81 110 GLN A O 1
ATOM 835 N N . ALA A 1 111 ? -17.720 -6.957 1.293 1.00 95.56 111 ALA A N 1
ATOM 836 C CA . ALA A 1 111 ? -18.623 -6.383 2.286 1.00 95.56 111 ALA A CA 1
ATOM 837 C C . ALA A 1 111 ? -19.608 -7.429 2.836 1.00 95.56 111 ALA A C 1
ATOM 839 O O . ALA A 1 111 ? -19.785 -7.528 4.047 1.00 95.56 111 ALA A O 1
ATOM 840 N N . LEU A 1 112 ? -20.196 -8.253 1.959 1.00 97.06 112 LEU A N 1
ATOM 841 C CA . LEU A 1 112 ? -21.095 -9.342 2.352 1.00 97.06 112 LEU A CA 1
ATOM 842 C C . LEU A 1 112 ? -20.374 -10.418 3.169 1.00 97.06 112 LEU A C 1
ATOM 844 O O . LEU A 1 112 ? -20.913 -10.893 4.166 1.00 97.06 112 LEU A O 1
ATOM 848 N N . ALA A 1 113 ? -19.154 -10.792 2.777 1.00 96.12 113 ALA A N 1
ATOM 849 C CA . ALA A 1 113 ? -18.353 -11.754 3.525 1.00 96.12 113 ALA A CA 1
ATOM 850 C C . ALA A 1 113 ? -17.991 -11.224 4.921 1.00 96.12 113 ALA A C 1
ATOM 852 O O . ALA A 1 113 ? -18.129 -11.948 5.903 1.00 96.12 113 ALA A O 1
ATOM 853 N N . GLY A 1 114 ? -17.573 -9.959 5.022 1.00 95.69 114 GLY A N 1
ATOM 854 C CA . GLY A 1 114 ? -17.263 -9.322 6.300 1.00 95.69 114 GLY A CA 1
ATOM 855 C C . GLY A 1 114 ? -18.487 -9.184 7.205 1.00 95.69 114 GLY A C 1
ATOM 856 O O . GLY A 1 114 ? -18.409 -9.516 8.387 1.00 95.69 114 GLY A O 1
ATOM 857 N N . LEU A 1 115 ? -19.632 -8.784 6.643 1.00 96.50 115 LEU A N 1
ATOM 858 C CA . LEU A 1 115 ? -20.916 -8.758 7.346 1.00 96.50 115 LEU A CA 1
ATOM 859 C C . LEU A 1 115 ? -21.272 -10.141 7.902 1.00 96.50 115 LEU A C 1
ATOM 861 O O . LEU A 1 115 ? -21.545 -10.278 9.091 1.00 96.50 115 LEU A O 1
ATOM 865 N N . MET A 1 116 ? -21.206 -11.175 7.059 1.00 97.25 116 MET A N 1
ATOM 866 C CA . MET A 1 116 ? -21.493 -12.552 7.458 1.00 97.25 116 MET A CA 1
ATOM 867 C C . MET A 1 116 ? -20.599 -13.007 8.620 1.00 97.25 116 MET A C 1
ATOM 869 O O . MET A 1 116 ? -21.090 -13.645 9.547 1.00 97.25 116 MET A O 1
ATOM 873 N N . VAL A 1 117 ? -19.306 -12.666 8.603 1.00 95.75 117 VAL A N 1
ATOM 874 C CA . VAL A 1 117 ? -18.376 -13.013 9.691 1.00 95.75 117 VAL A CA 1
ATOM 875 C C . VAL A 1 117 ? -18.788 -12.366 11.014 1.00 95.75 117 VAL A C 1
ATOM 877 O O . VAL A 1 117 ? -18.792 -13.054 12.032 1.00 95.75 117 VAL A O 1
ATOM 880 N N . ILE A 1 118 ? -19.154 -11.080 11.015 1.00 95.50 118 ILE A N 1
ATOM 881 C CA . ILE A 1 118 ? -19.567 -10.382 12.243 1.00 95.50 118 ILE A CA 1
ATOM 882 C C . ILE A 1 118 ? -20.900 -10.917 12.772 1.00 95.50 118 ILE A C 1
ATOM 884 O O . ILE A 1 118 ? -21.001 -11.191 13.965 1.00 95.50 118 ILE A O 1
ATOM 888 N N . VAL A 1 119 ? -21.885 -11.147 11.900 1.00 96.00 119 VAL A N 1
ATOM 889 C CA . VAL A 1 119 ? -23.183 -11.717 12.301 1.00 96.00 119 VAL A CA 1
ATOM 890 C C . VAL A 1 119 ? -22.996 -13.093 12.941 1.00 96.00 119 VAL A C 1
ATOM 892 O O . VAL A 1 119 ? -23.471 -13.328 14.047 1.00 96.00 119 VAL A O 1
ATOM 895 N N . LEU A 1 120 ? -22.240 -13.990 12.298 1.00 96.50 120 LEU A N 1
ATOM 896 C CA . LEU A 1 120 ? -21.978 -15.325 12.846 1.00 96.50 120 LEU A CA 1
ATOM 897 C C . LEU A 1 120 ? -21.176 -15.275 14.152 1.00 96.50 120 LEU A C 1
ATOM 899 O O . LEU A 1 120 ? -21.400 -16.097 15.038 1.00 96.50 120 LEU A O 1
ATOM 903 N N . TYR A 1 121 ? -20.246 -14.327 14.283 1.00 95.38 121 TYR A N 1
ATOM 904 C CA . TYR A 1 121 ? -19.500 -14.122 15.521 1.00 95.38 121 TYR A CA 1
ATOM 905 C C . TYR A 1 121 ? -20.419 -13.686 16.667 1.00 95.38 121 TYR A C 1
ATOM 907 O O . TYR A 1 121 ? -20.337 -14.260 17.756 1.00 95.38 121 TYR A O 1
ATOM 915 N N . ASN A 1 122 ? -21.308 -12.721 16.422 1.00 95.62 122 ASN A N 1
ATOM 916 C CA . ASN A 1 122 ? -22.270 -12.245 17.414 1.00 95.62 122 ASN A CA 1
ATOM 917 C C . ASN A 1 122 ? -23.217 -13.372 17.848 1.00 95.62 122 ASN A C 1
ATOM 919 O O . ASN A 1 122 ? -23.354 -13.617 19.044 1.00 95.62 122 ASN A O 1
ATOM 923 N N . GLU A 1 123 ? -23.763 -14.136 16.897 1.00 95.12 123 GLU A N 1
ATOM 924 C CA . GLU A 1 123 ? -24.612 -15.303 17.181 1.00 95.12 123 GLU A CA 1
ATOM 925 C C . GLU A 1 123 ? -23.880 -16.382 17.998 1.00 95.12 123 GLU A C 1
ATOM 927 O O . GLU A 1 123 ? -24.443 -16.965 18.923 1.00 95.12 123 GLU A O 1
ATOM 932 N N . ALA A 1 124 ? -22.605 -16.649 17.695 1.00 96.44 124 ALA A N 1
ATOM 933 C CA . ALA A 1 124 ? -21.835 -17.692 18.373 1.00 96.44 124 ALA A CA 1
ATOM 934 C C . ALA A 1 124 ? -21.344 -17.295 19.776 1.00 96.44 124 ALA A C 1
ATOM 936 O O . ALA A 1 124 ? -21.142 -18.167 20.622 1.00 96.44 124 ALA A O 1
ATOM 937 N N . THR A 1 125 ? -21.095 -16.005 20.017 1.00 94.94 125 THR A N 1
ATOM 938 C CA . THR A 1 125 ? -20.465 -15.513 21.258 1.00 94.94 125 THR A CA 1
ATOM 939 C C . THR A 1 125 ? -21.407 -14.723 22.162 1.00 94.94 125 THR A C 1
ATOM 941 O O . THR A 1 125 ? -21.051 -14.456 23.308 1.00 94.94 125 THR A O 1
ATOM 944 N N . GLY A 1 126 ? -22.597 -14.359 21.672 1.00 91.38 126 GLY A N 1
ATOM 945 C CA . GLY A 1 126 ? -23.482 -13.394 22.327 1.00 91.38 126 GLY A CA 1
ATOM 946 C C . GLY A 1 126 ? -22.934 -11.962 22.297 1.00 91.38 126 GLY A C 1
ATOM 947 O O . GLY A 1 126 ? -23.294 -11.161 23.154 1.00 91.38 126 GLY A O 1
ATOM 948 N N . GLY A 1 127 ? -22.011 -11.662 21.377 1.00 88.00 127 GLY A N 1
ATOM 949 C CA . GLY A 1 127 ? -21.405 -10.340 21.223 1.00 88.00 127 GLY A CA 1
ATOM 950 C C . GLY A 1 127 ? -22.331 -9.329 20.542 1.00 88.00 127 GLY A C 1
ATOM 951 O O . GLY A 1 127 ? -23.235 -9.696 19.799 1.00 88.00 127 GLY A O 1
ATOM 952 N N . GLU A 1 128 ? -22.060 -8.041 20.761 1.00 88.12 128 GLU A N 1
ATOM 953 C CA . GLU A 1 128 ? -22.825 -6.916 20.197 1.00 88.12 128 GLU A CA 1
ATOM 954 C C . GLU A 1 128 ? -21.962 -6.060 19.249 1.00 88.12 128 GLU A C 1
ATOM 956 O O . GLU A 1 128 ? -22.045 -4.832 19.235 1.00 88.12 128 GLU A O 1
ATOM 961 N N . LEU A 1 129 ? -21.072 -6.684 18.462 1.00 91.12 129 LEU A N 1
ATOM 962 C CA . LEU A 1 129 ? -20.272 -5.930 17.494 1.00 91.12 129 LEU A CA 1
ATOM 963 C C . LEU A 1 129 ? -21.166 -5.359 16.393 1.00 91.12 129 LEU A C 1
ATOM 965 O O . LEU A 1 129 ? -21.991 -6.067 15.817 1.00 91.12 129 LEU A O 1
ATOM 969 N N . SER A 1 130 ? -20.946 -4.092 16.049 1.00 93.06 130 SER A N 1
ATOM 970 C CA . SER A 1 130 ? -21.656 -3.443 14.949 1.00 93.06 130 SER A CA 1
ATOM 971 C C . SER A 1 130 ? -21.363 -4.132 13.613 1.00 93.06 130 SER A C 1
ATOM 973 O O . SER A 1 130 ? -20.208 -4.281 13.210 1.00 93.06 130 SER A O 1
ATOM 975 N N . GLU A 1 131 ? -22.417 -4.493 12.885 1.00 93.12 131 GLU A N 1
ATOM 976 C CA . GLU A 1 131 ? -22.361 -5.101 11.548 1.00 93.12 131 GLU A CA 1
ATOM 977 C C . GLU A 1 131 ? -21.579 -4.256 10.532 1.00 93.12 131 GLU A C 1
ATOM 979 O O . GLU A 1 131 ? -20.920 -4.787 9.632 1.00 93.12 131 GLU A O 1
ATOM 984 N N . PHE A 1 132 ? -21.584 -2.932 10.716 1.00 92.50 132 PHE A N 1
ATOM 985 C CA . PHE A 1 132 ? -20.815 -1.997 9.901 1.00 92.50 132 PHE A CA 1
ATOM 986 C C . PHE A 1 132 ? -19.314 -2.285 9.961 1.00 92.50 132 PHE A C 1
ATOM 988 O O . PHE A 1 132 ? -18.635 -2.158 8.944 1.00 92.50 132 PHE A O 1
ATOM 995 N N . LEU A 1 133 ? -18.791 -2.757 11.099 1.00 94.56 133 LEU A N 1
ATOM 996 C CA . LEU A 1 133 ? -17.389 -3.169 11.196 1.00 94.56 133 LEU A CA 1
ATOM 997 C C . LEU A 1 133 ? -17.076 -4.286 10.196 1.00 94.56 133 LEU A C 1
ATOM 999 O O . LEU A 1 133 ? -16.031 -4.252 9.560 1.00 94.56 133 LEU A O 1
ATOM 1003 N N . GLY A 1 134 ? -18.004 -5.219 9.977 1.00 93.88 134 GLY A N 1
ATOM 1004 C CA . GLY A 1 134 ? -17.854 -6.273 8.975 1.00 93.88 134 GLY A CA 1
ATOM 1005 C C . GLY A 1 134 ? -17.827 -5.714 7.556 1.00 93.88 134 GLY A C 1
ATOM 1006 O O . GLY A 1 134 ? -16.946 -6.053 6.769 1.00 93.88 134 GLY A O 1
ATOM 1007 N N . ILE A 1 135 ? -18.744 -4.799 7.240 1.00 94.69 135 ILE A N 1
ATOM 1008 C CA . ILE A 1 135 ? -18.828 -4.138 5.927 1.00 94.69 135 ILE A CA 1
ATOM 1009 C C . ILE A 1 135 ? -17.548 -3.341 5.622 1.00 94.69 135 ILE A C 1
ATOM 1011 O O . ILE A 1 135 ? -17.094 -3.328 4.474 1.00 94.69 135 ILE A O 1
ATOM 1015 N N . LEU A 1 136 ? -16.920 -2.736 6.640 1.00 94.81 136 LEU A N 1
ATOM 1016 C CA . LEU A 1 136 ? -15.712 -1.910 6.510 1.00 94.81 136 LEU A CA 1
ATOM 1017 C C . LEU A 1 136 ? -14.539 -2.632 5.825 1.00 94.81 136 LEU A C 1
ATOM 1019 O O . LEU A 1 136 ? -13.674 -1.974 5.238 1.00 94.81 136 LEU A O 1
ATOM 1023 N N . VAL A 1 137 ? -14.509 -3.972 5.856 1.00 95.00 137 VAL A N 1
ATOM 1024 C CA . VAL A 1 137 ? -13.451 -4.785 5.234 1.00 95.00 137 VAL A CA 1
ATOM 1025 C C . VAL A 1 137 ? -13.234 -4.437 3.762 1.00 95.00 137 VAL A C 1
ATOM 1027 O O . VAL A 1 137 ? -12.094 -4.431 3.303 1.00 95.00 137 VAL A O 1
ATOM 1030 N N . THR A 1 138 ? -14.298 -4.069 3.041 1.00 94.19 138 THR A N 1
ATOM 1031 C CA . THR A 1 138 ? -14.235 -3.720 1.615 1.00 94.19 138 THR A CA 1
ATOM 1032 C C . THR A 1 138 ? -13.333 -2.511 1.356 1.00 94.19 138 THR A C 1
ATOM 1034 O O . THR A 1 138 ? -12.499 -2.512 0.444 1.00 94.19 138 THR A O 1
ATOM 1037 N N . HIS A 1 139 ? -13.422 -1.508 2.233 1.00 91.88 139 HIS A N 1
ATOM 1038 C CA . HIS A 1 139 ? -12.604 -0.305 2.165 1.00 91.88 139 HIS A CA 1
ATOM 1039 C C . HIS A 1 139 ? -11.152 -0.623 2.528 1.00 91.88 139 HIS A C 1
ATOM 1041 O O . HIS A 1 139 ? -10.245 -0.192 1.825 1.00 91.88 139 HIS A O 1
ATOM 1047 N N . GLY A 1 140 ? -10.917 -1.447 3.554 1.00 91.19 140 GLY A N 1
ATOM 1048 C CA . GLY A 1 140 ? -9.565 -1.863 3.936 1.00 91.19 140 GLY A CA 1
ATOM 1049 C C . GLY A 1 140 ? -8.857 -2.674 2.850 1.00 91.19 140 GLY A C 1
ATOM 1050 O O . GLY A 1 140 ? -7.779 -2.298 2.395 1.00 91.19 140 GLY A O 1
ATOM 1051 N N . PHE A 1 141 ? -9.463 -3.775 2.408 1.00 90.12 141 PHE A N 1
ATOM 1052 C CA . PHE A 1 141 ? -8.821 -4.746 1.517 1.00 90.12 141 PHE A CA 1
ATOM 1053 C C . PHE A 1 141 ? -8.622 -4.216 0.096 1.00 90.12 141 PHE A C 1
ATOM 1055 O O . PHE A 1 141 ? -7.592 -4.490 -0.516 1.00 90.12 141 PHE A O 1
ATOM 1062 N N . THR A 1 142 ? -9.594 -3.468 -0.433 1.00 86.81 142 THR A N 1
ATOM 1063 C CA . THR A 1 142 ? -9.569 -3.034 -1.839 1.00 86.81 142 THR A CA 1
ATOM 1064 C C . THR A 1 142 ? -9.126 -1.586 -1.999 1.00 86.81 142 THR A C 1
ATOM 1066 O O . THR A 1 142 ? -8.440 -1.253 -2.963 1.00 86.81 142 THR A O 1
ATOM 1069 N N . GLN A 1 143 ? -9.511 -0.712 -1.068 1.00 85.62 143 GLN A N 1
ATOM 1070 C CA . GLN A 1 143 ? -9.266 0.728 -1.168 1.00 85.62 143 GLN A CA 1
ATOM 1071 C C . GLN A 1 143 ? -8.188 1.235 -0.201 1.00 85.62 143 GLN A C 1
ATOM 1073 O O . GLN A 1 143 ? -7.892 2.429 -0.187 1.00 85.62 143 GLN A O 1
ATOM 1078 N N . GLY A 1 144 ? -7.587 0.340 0.583 1.00 87.12 144 GLY A N 1
ATOM 1079 C CA . GLY A 1 144 ? -6.467 0.621 1.464 1.00 87.12 144 GLY A CA 1
ATOM 1080 C C . GLY A 1 144 ? -6.787 1.509 2.671 1.00 87.12 144 GLY A C 1
ATOM 1081 O O . GLY A 1 144 ? -7.942 1.830 2.964 1.00 87.12 144 GLY A O 1
ATOM 1082 N N . PRO A 1 145 ? -5.740 1.921 3.408 1.00 84.75 145 PRO A N 1
ATOM 1083 C CA . PRO A 1 145 ? -5.898 2.599 4.690 1.00 84.75 145 PRO A CA 1
ATOM 1084 C C . PRO A 1 145 ? -6.563 3.970 4.547 1.00 84.75 145 PRO A C 1
ATOM 1086 O O . PRO A 1 145 ? -7.309 4.367 5.432 1.00 84.75 145 PRO A O 1
ATOM 1089 N N . GLY A 1 146 ? -6.355 4.672 3.426 1.00 83.50 146 GLY A N 1
ATOM 1090 C CA . GLY A 1 146 ? -6.931 5.998 3.195 1.00 83.50 146 GLY A CA 1
ATOM 1091 C C . GLY A 1 146 ? -8.458 6.010 3.274 1.00 83.50 146 GLY A C 1
ATOM 1092 O O . GLY A 1 146 ? -9.043 6.750 4.063 1.00 83.50 146 GLY A O 1
ATOM 1093 N N . GLN A 1 147 ? -9.105 5.142 2.495 1.00 87.56 147 GLN A N 1
ATOM 1094 C CA . GLN A 1 147 ? -10.566 5.040 2.480 1.00 87.56 147 GLN A CA 1
ATOM 1095 C C . GLN A 1 147 ? -11.113 4.363 3.739 1.00 87.56 147 GLN A C 1
ATOM 1097 O O . GLN A 1 147 ? -12.136 4.793 4.263 1.00 87.56 147 GLN A O 1
ATOM 1102 N N . ALA A 1 148 ? -10.420 3.349 4.267 1.00 90.75 148 ALA A N 1
ATOM 1103 C CA . ALA A 1 148 ? -10.851 2.668 5.485 1.00 90.75 148 ALA A CA 1
ATOM 1104 C C . ALA A 1 148 ? -10.856 3.597 6.711 1.00 90.75 148 ALA A C 1
ATOM 1106 O O . ALA A 1 148 ? -11.805 3.567 7.491 1.00 90.75 148 ALA A O 1
ATOM 1107 N N . ILE A 1 149 ? -9.837 4.455 6.856 1.00 87.56 149 ILE A N 1
ATOM 1108 C CA . ILE A 1 149 ? -9.793 5.481 7.906 1.00 87.56 149 ILE A CA 1
ATOM 1109 C C . ILE A 1 149 ? -10.869 6.535 7.657 1.00 87.56 149 ILE A C 1
ATOM 1111 O O . ILE A 1 149 ? -11.577 6.880 8.591 1.00 87.56 149 ILE A O 1
ATOM 1115 N N . ALA A 1 150 ? -11.023 7.036 6.426 1.00 87.50 150 ALA A N 1
ATOM 1116 C CA . ALA A 1 150 ? -12.024 8.062 6.126 1.00 87.50 150 ALA A CA 1
ATOM 1117 C C . ALA A 1 150 ? -13.448 7.594 6.477 1.00 87.50 150 ALA A C 1
ATOM 1119 O O . ALA A 1 150 ? -14.155 8.274 7.219 1.00 87.50 150 ALA A O 1
ATOM 1120 N N . MET A 1 151 ? -13.831 6.399 6.018 1.00 91.31 151 MET A N 1
ATOM 1121 C CA . MET A 1 151 ? -15.127 5.798 6.343 1.00 91.31 151 MET A CA 1
ATOM 1122 C C . MET A 1 151 ? -15.249 5.478 7.834 1.00 91.31 151 MET A C 1
ATOM 1124 O O . MET A 1 151 ? -16.262 5.804 8.447 1.00 91.31 151 MET A O 1
ATOM 1128 N N . GLY A 1 152 ? -14.207 4.897 8.438 1.00 91.62 152 GLY A N 1
ATOM 1129 C CA . GLY A 1 152 ? -14.191 4.580 9.864 1.00 91.62 152 GLY A CA 1
ATOM 1130 C C . GLY A 1 152 ? -14.343 5.817 10.751 1.00 91.62 152 GLY A C 1
ATOM 1131 O O . GLY A 1 152 ? -15.062 5.764 11.742 1.00 91.62 152 GLY A O 1
ATOM 1132 N N . SER A 1 153 ? -13.731 6.942 10.378 1.00 89.44 153 SER A N 1
ATOM 1133 C CA . SER A 1 153 ? -13.850 8.211 11.101 1.00 89.44 153 SER A CA 1
ATOM 1134 C C . SER A 1 153 ? -15.271 8.767 11.051 1.00 89.44 153 SER A C 1
ATOM 1136 O O . SER A 1 153 ? -15.789 9.153 12.093 1.00 89.44 153 SER A O 1
ATOM 1138 N N . ILE A 1 154 ? -15.920 8.752 9.879 1.00 90.81 154 ILE A N 1
ATOM 1139 C CA . ILE A 1 154 ? -17.324 9.179 9.728 1.00 90.81 154 ILE A CA 1
ATOM 1140 C C . ILE A 1 154 ? -18.239 8.283 10.569 1.00 90.81 154 ILE A C 1
ATOM 1142 O O . ILE A 1 154 ? -19.075 8.760 11.326 1.00 90.81 154 ILE A O 1
ATOM 1146 N N . TRP A 1 155 ? -18.055 6.967 10.491 1.00 93.12 155 TRP A N 1
ATOM 1147 C CA . TRP A 1 155 ? -18.871 6.001 11.228 1.00 93.12 155 TRP A CA 1
ATOM 1148 C C . TRP A 1 155 ? -18.699 6.090 12.740 1.00 93.12 155 TRP A C 1
ATOM 1150 O O . TRP A 1 155 ? -19.664 5.950 13.489 1.00 93.12 155 TRP A O 1
ATOM 1160 N N . GLN A 1 156 ? -17.484 6.359 13.201 1.00 93.31 156 GLN A N 1
ATOM 1161 C CA . GLN A 1 156 ? -17.221 6.541 14.619 1.00 93.31 156 GLN A CA 1
ATOM 1162 C C . GLN A 1 156 ? -17.754 7.889 15.132 1.00 93.31 156 GLN A C 1
ATOM 1164 O O . GLN A 1 156 ? -18.301 7.932 16.230 1.00 93.31 156 GLN A O 1
ATOM 1169 N N . ALA A 1 157 ? -17.632 8.968 14.350 1.00 90.75 157 ALA A N 1
ATOM 1170 C CA . ALA A 1 157 ? -18.093 10.303 14.734 1.00 90.75 157 ALA A CA 1
ATOM 1171 C C . ALA A 1 157 ? -19.625 10.438 14.680 1.00 90.75 157 ALA A C 1
ATOM 1173 O O . ALA A 1 157 ? -20.248 10.808 15.675 1.00 90.75 157 ALA A O 1
ATOM 1174 N N . ASP A 1 158 ? -20.236 10.076 13.552 1.00 91.06 158 ASP A N 1
ATOM 1175 C CA . ASP A 1 158 ? -21.642 10.389 13.271 1.00 91.06 158 ASP A CA 1
ATOM 1176 C C . ASP A 1 158 ? -22.591 9.261 13.690 1.00 91.06 158 ASP A C 1
ATOM 1178 O O . ASP A 1 158 ? -23.750 9.505 14.020 1.00 91.06 158 ASP A O 1
ATOM 1182 N N . PHE A 1 159 ? -22.098 8.019 13.706 1.00 89.31 159 PHE A N 1
ATOM 1183 C CA . PHE A 1 159 ? -22.904 6.823 13.981 1.00 89.31 159 PHE A CA 1
ATOM 1184 C C . PHE A 1 159 ? -22.482 6.082 15.257 1.00 89.31 159 PHE A C 1
ATOM 1186 O O . PHE A 1 159 ? -23.056 5.041 15.567 1.00 89.31 159 PHE A O 1
ATOM 1193 N N . GLN A 1 160 ? -21.505 6.614 16.005 1.00 90.94 160 GLN A N 1
ATOM 1194 C CA . GLN A 1 160 ? -21.022 6.058 17.278 1.00 90.94 160 GLN A CA 1
ATOM 1195 C C . GLN A 1 160 ? -20.559 4.591 17.171 1.00 90.94 160 GLN A C 1
ATOM 1197 O O . GLN A 1 160 ? -20.669 3.810 18.114 1.00 90.94 160 GLN A O 1
ATOM 1202 N N . ILE A 1 161 ? -20.022 4.199 16.008 1.00 92.06 161 ILE A N 1
ATOM 1203 C CA . ILE A 1 161 ? -19.486 2.852 15.789 1.00 92.06 161 ILE A CA 1
ATOM 1204 C C . ILE A 1 161 ? -18.076 2.781 16.380 1.00 92.06 161 ILE A C 1
ATOM 1206 O O . ILE A 1 161 ? -17.090 3.196 15.761 1.00 92.06 161 ILE A O 1
ATOM 1210 N N . GLU A 1 162 ? -17.977 2.256 17.598 1.00 90.12 162 GLU A N 1
ATOM 1211 C CA . GLU A 1 162 ? -16.711 2.167 18.319 1.00 90.12 162 GLU A CA 1
ATOM 1212 C C . GLU A 1 162 ? -15.665 1.326 17.575 1.00 90.12 162 GLU A C 1
ATOM 1214 O O . GLU A 1 162 ? -15.929 0.246 17.046 1.00 90.12 162 GLU A O 1
ATOM 1219 N N . GLY A 1 163 ? -14.430 1.833 17.542 1.00 87.12 163 GLY A N 1
ATOM 1220 C CA . GLY A 1 163 ? -13.291 1.112 16.982 1.00 87.12 163 GLY A CA 1
ATOM 1221 C C . GLY A 1 163 ? -13.244 1.040 15.453 1.00 87.12 163 GLY A C 1
ATOM 1222 O O . GLY A 1 163 ? -12.321 0.409 14.933 1.00 87.12 163 GLY A O 1
ATOM 1223 N N . ALA A 1 164 ? -14.148 1.703 14.722 1.00 91.50 164 ALA A N 1
ATOM 1224 C CA . ALA A 1 164 ? -14.196 1.648 13.259 1.00 91.50 164 ALA A CA 1
ATOM 1225 C C . ALA A 1 164 ? -12.860 2.042 12.598 1.00 91.50 164 ALA A C 1
ATOM 1227 O O . ALA A 1 164 ? -12.378 1.331 11.718 1.00 91.50 164 ALA A O 1
ATOM 1228 N N . ILE A 1 165 ? -12.184 3.093 13.079 1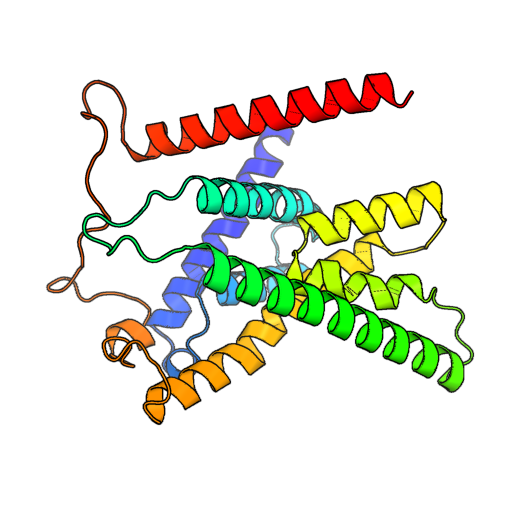.00 88.12 165 ILE A N 1
ATOM 1229 C CA . ILE A 1 165 ? -10.857 3.487 12.562 1.00 88.12 165 ILE A CA 1
ATOM 1230 C C . ILE A 1 165 ? -9.825 2.359 12.749 1.00 88.12 165 ILE A C 1
ATOM 1232 O O . ILE A 1 165 ? -9.054 2.050 11.837 1.00 88.12 165 ILE A O 1
ATOM 1236 N N . ARG A 1 166 ? -9.820 1.707 13.921 1.00 87.69 166 ARG A N 1
ATOM 1237 C CA . ARG A 1 166 ? -8.879 0.620 14.245 1.00 87.69 166 ARG A CA 1
ATOM 1238 C C . ARG A 1 166 ? -9.138 -0.613 13.385 1.00 87.69 166 ARG A C 1
ATOM 1240 O O . ARG A 1 166 ? -8.194 -1.173 12.833 1.00 87.69 166 ARG A O 1
ATOM 1247 N N . PHE A 1 167 ? -10.403 -0.998 13.227 1.00 91.19 167 PHE A N 1
ATOM 1248 C CA . PHE A 1 167 ? -10.803 -2.079 12.326 1.00 91.19 167 PHE A CA 1
ATOM 1249 C C . PHE A 1 167 ? -10.399 -1.777 10.880 1.00 91.19 167 PHE A C 1
ATOM 1251 O O . PHE A 1 167 ? -9.801 -2.629 10.229 1.00 91.19 167 PHE A O 1
ATOM 1258 N N . GLY A 1 168 ? -10.622 -0.549 10.402 1.00 90.81 168 GLY A N 1
ATOM 1259 C CA . GLY A 1 168 ? -10.207 -0.118 9.067 1.00 90.81 168 GLY A CA 1
ATOM 1260 C C . GLY A 1 168 ? -8.700 -0.271 8.826 1.00 90.81 168 GLY A C 1
ATOM 1261 O O . GLY A 1 168 ? -8.291 -0.832 7.807 1.00 90.81 168 GLY A O 1
ATOM 1262 N N . LEU A 1 169 ? -7.869 0.152 9.785 1.00 85.62 169 LEU A N 1
ATOM 1263 C CA . LEU A 1 169 ? -6.409 -0.018 9.738 1.00 85.62 169 LEU A CA 1
ATOM 1264 C C . LEU A 1 169 ? -5.980 -1.493 9.738 1.00 85.62 169 LEU A C 1
ATOM 1266 O O . LEU A 1 169 ? -5.089 -1.882 8.974 1.00 85.62 169 LEU A O 1
ATOM 1270 N N . ILE A 1 170 ? -6.621 -2.318 10.571 1.00 89.44 170 ILE A N 1
ATOM 1271 C CA . ILE A 1 170 ? -6.368 -3.762 10.631 1.00 89.44 170 ILE A CA 1
ATOM 1272 C C . ILE A 1 170 ? -6.732 -4.411 9.296 1.00 89.44 170 ILE A C 1
ATOM 1274 O O . ILE A 1 170 ? -5.919 -5.151 8.747 1.00 89.44 170 ILE A O 1
ATOM 1278 N N . TYR A 1 171 ? -7.902 -4.103 8.734 1.00 93.12 171 TYR A N 1
ATOM 1279 C CA . TYR A 1 171 ? -8.320 -4.646 7.445 1.00 93.12 171 TYR A CA 1
ATOM 1280 C C . TYR A 1 171 ? -7.396 -4.219 6.314 1.00 93.12 171 TYR A C 1
ATOM 1282 O O . TYR A 1 171 ? -6.999 -5.067 5.523 1.00 93.12 171 TYR A O 1
ATOM 1290 N N . ALA A 1 172 ? -6.989 -2.950 6.254 1.00 89.19 172 ALA A N 1
ATOM 1291 C CA . ALA A 1 172 ? -6.024 -2.502 5.254 1.00 89.19 172 ALA A CA 1
ATOM 1292 C C . ALA A 1 172 ? -4.699 -3.276 5.349 1.00 89.19 172 ALA A C 1
ATOM 1294 O O . ALA A 1 172 ? -4.170 -3.747 4.341 1.00 89.19 172 ALA A O 1
ATOM 1295 N N . SER A 1 173 ? -4.197 -3.479 6.567 1.00 86.00 173 SER A N 1
ATOM 1296 C CA . SER A 1 173 ? -2.951 -4.212 6.810 1.00 86.00 173 SER A CA 1
ATOM 1297 C C . SER A 1 173 ? -3.079 -5.703 6.472 1.00 86.00 173 SER A C 1
ATOM 1299 O O . SER A 1 173 ? -2.224 -6.265 5.786 1.00 86.00 173 SER A O 1
ATOM 1301 N N . LEU A 1 174 ? -4.168 -6.348 6.902 1.00 89.31 174 LEU A N 1
ATOM 1302 C CA . LEU A 1 174 ? -4.451 -7.751 6.601 1.00 89.31 174 LEU A CA 1
ATOM 1303 C C . LEU A 1 174 ? -4.698 -7.978 5.111 1.00 89.31 174 LEU A C 1
ATOM 1305 O O . LEU A 1 174 ? -4.240 -8.986 4.586 1.00 89.31 174 LEU A O 1
ATOM 1309 N N . GLY A 1 175 ? -5.350 -7.043 4.420 1.00 89.44 175 GLY A N 1
ATOM 1310 C CA . GLY A 1 175 ? -5.550 -7.095 2.974 1.00 89.44 175 GLY A CA 1
ATOM 1311 C C . GLY A 1 175 ? -4.220 -7.197 2.233 1.00 89.44 175 GLY A C 1
ATOM 1312 O O . GLY A 1 175 ? -4.048 -8.084 1.394 1.00 89.44 175 GLY A O 1
ATOM 1313 N N . PHE A 1 176 ? -3.229 -6.385 2.623 1.00 84.81 176 PHE A N 1
ATOM 1314 C CA . PHE A 1 176 ? -1.865 -6.530 2.114 1.00 84.81 176 PHE A CA 1
ATOM 1315 C C . PHE A 1 176 ? -1.292 -7.914 2.425 1.00 84.81 176 PHE A C 1
ATOM 1317 O O . PHE A 1 176 ? -0.868 -8.604 1.500 1.00 84.81 176 PHE A O 1
ATOM 1324 N N . VAL A 1 177 ? -1.327 -8.370 3.681 1.00 86.06 177 VAL A N 1
ATOM 1325 C CA . VAL A 1 177 ? -0.797 -9.693 4.062 1.00 86.06 177 VAL A CA 1
ATOM 1326 C C . VAL A 1 177 ? -1.441 -10.822 3.246 1.00 86.06 177 VAL A C 1
ATOM 1328 O O . VAL A 1 177 ? -0.726 -11.649 2.682 1.00 86.06 177 VAL A O 1
ATOM 1331 N N . VAL A 1 178 ? -2.769 -10.834 3.108 1.00 88.25 178 VAL A N 1
ATOM 1332 C CA . VAL A 1 178 ? -3.518 -11.829 2.323 1.00 88.25 178 VAL A CA 1
ATOM 1333 C C . VAL A 1 178 ? -3.157 -11.748 0.839 1.00 88.25 178 VAL A C 1
ATOM 1335 O O . VAL A 1 178 ? -2.927 -12.786 0.217 1.00 88.25 178 VAL A O 1
ATOM 1338 N N . SER A 1 179 ? -3.023 -10.543 0.272 1.00 86.38 179 SER A N 1
ATOM 1339 C CA . SER A 1 179 ? -2.600 -10.366 -1.125 1.00 86.38 179 SER A CA 1
ATOM 1340 C C . SER A 1 179 ? -1.245 -11.024 -1.405 1.00 86.38 179 SER A C 1
ATOM 1342 O O . SER A 1 179 ? -1.031 -11.582 -2.480 1.00 86.38 179 SER A O 1
ATOM 1344 N N . PHE A 1 180 ? -0.351 -11.054 -0.416 1.00 82.38 180 PHE A N 1
ATOM 1345 C CA . PHE A 1 180 ? 0.953 -11.690 -0.547 1.00 82.38 180 PHE A CA 1
ATOM 1346 C C . PHE A 1 180 ? 0.915 -13.184 -0.239 1.00 82.38 180 PHE A C 1
ATOM 1348 O O . PHE A 1 180 ? 1.479 -13.967 -0.996 1.00 82.38 180 PHE A O 1
ATOM 1355 N N . LEU A 1 181 ? 0.229 -13.606 0.825 1.00 85.19 181 LEU A N 1
ATOM 1356 C CA . LEU A 1 181 ? 0.137 -15.020 1.197 1.00 85.19 181 LEU A CA 1
ATOM 1357 C C . LEU A 1 181 ? -0.673 -15.851 0.196 1.00 85.19 181 LEU A C 1
ATOM 1359 O O . LEU A 1 181 ? -0.394 -17.034 0.032 1.00 85.19 181 LEU A O 1
ATOM 1363 N N . VAL A 1 182 ? -1.650 -15.246 -0.481 1.00 89.62 182 VAL A N 1
ATOM 1364 C CA . VAL A 1 182 ? -2.511 -15.927 -1.459 1.00 89.62 182 VAL A CA 1
ATOM 1365 C C . VAL A 1 182 ? -2.175 -15.492 -2.882 1.00 89.62 182 VAL A C 1
ATOM 1367 O O . VAL A 1 182 ? -1.927 -16.335 -3.746 1.00 89.62 182 VAL A O 1
ATOM 1370 N N . GLY A 1 183 ? -2.121 -14.183 -3.135 1.00 88.12 183 GLY A N 1
ATOM 1371 C CA . GLY A 1 183 ? -1.952 -13.638 -4.483 1.00 88.12 183 GLY A CA 1
ATOM 1372 C C . GLY A 1 183 ? -0.584 -13.933 -5.093 1.00 88.12 183 GLY A C 1
ATOM 1373 O O . GLY A 1 183 ? -0.516 -14.300 -6.264 1.00 88.12 183 GLY A O 1
ATOM 1374 N N . VAL A 1 184 ? 0.507 -13.867 -4.322 1.00 86.25 184 VAL A N 1
ATOM 1375 C CA . VAL A 1 184 ? 1.845 -14.177 -4.857 1.00 86.25 184 VAL A CA 1
ATOM 1376 C C . VAL A 1 184 ? 2.011 -15.666 -5.183 1.00 86.25 184 VAL A C 1
ATOM 1378 O O . VAL A 1 184 ? 2.466 -15.967 -6.291 1.00 86.25 184 VAL A O 1
ATOM 1381 N N . PRO A 1 185 ? 1.614 -16.626 -4.322 1.00 88.06 185 PRO A N 1
ATOM 1382 C CA . PRO A 1 185 ? 1.587 -18.036 -4.705 1.00 88.06 185 PRO A CA 1
ATOM 1383 C C . PRO A 1 185 ? 0.691 -18.326 -5.910 1.00 88.06 185 PRO A C 1
ATOM 1385 O O . PRO A 1 185 ? 1.110 -19.078 -6.790 1.00 88.06 185 PRO A O 1
ATOM 1388 N N . ALA A 1 186 ? -0.489 -17.701 -5.997 1.00 89.69 186 ALA A N 1
ATOM 1389 C CA . ALA A 1 186 ? -1.380 -17.844 -7.147 1.00 89.69 186 ALA A CA 1
ATOM 1390 C C . ALA A 1 186 ? -0.740 -17.309 -8.441 1.00 89.69 186 ALA A C 1
ATOM 1392 O O . ALA A 1 186 ? -0.716 -18.007 -9.454 1.00 89.69 186 ALA A O 1
ATOM 1393 N N . ALA A 1 187 ? -0.129 -16.121 -8.400 1.00 86.12 187 ALA A N 1
ATOM 1394 C CA . ALA A 1 187 ? 0.597 -15.547 -9.532 1.00 86.12 187 ALA A CA 1
ATOM 1395 C C . ALA A 1 187 ? 1.790 -16.424 -9.942 1.00 86.12 187 ALA A C 1
ATOM 1397 O O . ALA A 1 187 ? 2.005 -16.694 -11.124 1.00 86.12 187 ALA A O 1
ATOM 1398 N N . ARG A 1 188 ? 2.544 -16.942 -8.965 1.00 84.81 188 ARG A N 1
ATOM 1399 C CA . ARG A 1 188 ? 3.653 -17.872 -9.205 1.00 84.81 188 ARG A CA 1
ATOM 1400 C C . ARG A 1 188 ? 3.170 -19.169 -9.848 1.00 84.81 188 ARG A C 1
ATOM 1402 O O . ARG A 1 188 ? 3.841 -19.679 -10.745 1.00 84.81 188 ARG A O 1
ATOM 1409 N N . TYR A 1 189 ? 2.042 -19.710 -9.391 1.00 88.94 189 TYR A N 1
ATOM 1410 C CA . TYR A 1 189 ? 1.411 -20.884 -9.985 1.00 88.94 189 TYR A CA 1
ATOM 1411 C C . TYR A 1 189 ? 1.027 -20.611 -11.442 1.00 88.94 189 TYR A C 1
ATOM 1413 O O . TYR A 1 189 ? 1.416 -21.389 -12.313 1.00 88.94 189 TYR A O 1
ATOM 1421 N N . ALA A 1 190 ? 0.366 -19.482 -11.714 1.00 89.50 190 ALA A N 1
ATOM 1422 C CA . ALA A 1 190 ? -0.038 -19.087 -13.060 1.00 89.50 190 ALA A CA 1
ATOM 1423 C C . ALA A 1 190 ? 1.161 -18.956 -14.013 1.00 89.50 190 ALA A C 1
ATOM 1425 O O . ALA A 1 190 ? 1.154 -19.562 -15.082 1.00 89.50 190 ALA A O 1
ATOM 1426 N N . ILE A 1 191 ? 2.229 -18.265 -13.594 1.00 87.50 191 ILE A N 1
ATOM 1427 C CA . ILE A 1 191 ? 3.455 -18.102 -14.397 1.00 87.50 191 ILE A CA 1
ATOM 1428 C C . ILE A 1 191 ? 4.133 -19.453 -14.669 1.00 87.50 191 ILE A C 1
ATOM 1430 O O . ILE A 1 191 ? 4.624 -19.697 -15.768 1.00 87.50 191 ILE A O 1
ATOM 1434 N N . ARG A 1 192 ? 4.165 -20.359 -13.683 1.00 85.88 192 ARG A N 1
ATOM 1435 C CA . ARG A 1 192 ? 4.783 -21.688 -13.844 1.00 85.88 192 ARG A CA 1
ATOM 1436 C C . ARG A 1 192 ? 4.035 -22.595 -14.814 1.00 85.88 192 ARG A C 1
ATOM 1438 O O . ARG A 1 192 ? 4.675 -23.424 -15.450 1.00 85.88 192 ARG A O 1
ATOM 1445 N N . HIS A 1 193 ? 2.717 -22.445 -14.906 1.00 88.31 193 HIS A N 1
ATOM 1446 C CA . HIS A 1 193 ? 1.865 -23.255 -15.779 1.00 88.31 193 HIS A CA 1
ATOM 1447 C C . HIS A 1 193 ? 1.552 -22.562 -17.112 1.00 88.31 193 HIS A C 1
ATOM 1449 O O . HIS A 1 193 ? 0.778 -23.098 -17.898 1.00 88.31 193 HIS A O 1
ATOM 1455 N N . GLY A 1 194 ? 2.139 -21.389 -17.380 1.00 85.56 194 GLY A N 1
ATOM 1456 C CA . GLY A 1 194 ? 1.902 -20.644 -18.617 1.00 85.56 194 GLY A CA 1
ATOM 1457 C C . GLY A 1 194 ? 0.472 -20.112 -18.750 1.00 85.56 194 GLY A C 1
ATOM 1458 O O . GLY A 1 194 ? -0.011 -19.951 -19.863 1.00 85.56 194 GLY A O 1
ATOM 1459 N N . LEU A 1 195 ? -0.210 -19.855 -17.629 1.00 87.31 195 LEU A N 1
ATOM 1460 C CA . LEU A 1 195 ? -1.570 -19.295 -17.591 1.00 87.31 195 LEU A CA 1
ATOM 1461 C C . LEU A 1 195 ? -1.581 -17.758 -17.706 1.00 87.31 195 LEU A C 1
ATOM 1463 O O . LEU A 1 195 ? -2.628 -17.129 -17.587 1.00 87.31 195 LEU A O 1
ATOM 1467 N N . ASN A 1 196 ? -0.413 -17.137 -17.869 1.00 85.38 196 ASN A N 1
ATOM 1468 C CA . ASN A 1 196 ? -0.243 -15.697 -18.005 1.00 85.38 196 ASN A CA 1
ATOM 1469 C C . ASN A 1 196 ? -0.253 -15.264 -19.477 1.00 85.38 196 ASN A C 1
ATOM 1471 O O . ASN A 1 196 ? 0.562 -15.728 -20.266 1.00 85.38 196 ASN A O 1
ATOM 1475 N N . GLU A 1 197 ? -1.091 -14.278 -19.802 1.00 79.06 197 GLU A N 1
ATOM 1476 C CA . GLU A 1 197 ? -1.133 -13.630 -21.126 1.00 79.06 197 GLU A CA 1
ATOM 1477 C C . GLU A 1 197 ? 0.219 -13.010 -21.518 1.00 79.06 197 GLU A C 1
ATOM 1479 O O . GLU A 1 197 ? 0.654 -13.073 -22.666 1.00 79.06 197 GLU A O 1
ATOM 1484 N N . ASN A 1 198 ? 0.930 -12.426 -20.547 1.00 77.19 198 ASN A N 1
ATOM 1485 C CA . ASN A 1 198 ? 2.249 -11.851 -20.785 1.00 77.19 198 ASN A CA 1
ATOM 1486 C C . ASN A 1 198 ? 3.337 -12.934 -20.746 1.00 77.19 198 ASN A C 1
ATOM 1488 O O . ASN A 1 198 ? 3.925 -13.189 -19.695 1.00 77.19 198 ASN A O 1
ATOM 1492 N N . THR A 1 199 ? 3.670 -13.511 -21.899 1.00 73.88 199 THR A N 1
ATOM 1493 C CA . THR A 1 199 ? 4.699 -14.558 -22.041 1.00 73.88 199 THR A CA 1
ATOM 1494 C C . THR A 1 199 ? 6.132 -14.106 -21.723 1.00 73.88 199 THR A C 1
ATOM 1496 O O . THR A 1 199 ? 7.024 -14.950 -21.577 1.00 73.88 199 THR A O 1
ATOM 1499 N N . ALA A 1 200 ? 6.381 -12.795 -21.613 1.00 74.00 200 ALA A N 1
ATOM 1500 C CA . ALA A 1 200 ? 7.666 -12.255 -21.167 1.00 74.00 200 ALA A CA 1
ATOM 1501 C C . ALA A 1 200 ? 7.831 -12.331 -19.638 1.00 74.00 200 ALA A C 1
ATOM 1503 O O . ALA A 1 200 ? 8.960 -12.355 -19.145 1.00 74.00 200 ALA A O 1
ATOM 1504 N N . 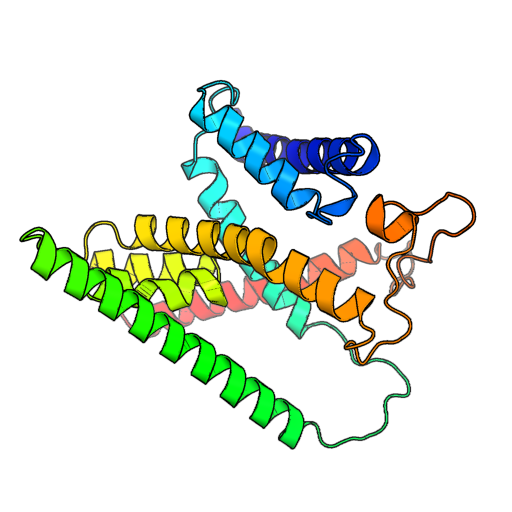ALA A 1 201 ? 6.730 -12.433 -18.884 1.00 72.75 201 ALA A N 1
ATOM 1505 C CA . ALA A 1 201 ? 6.766 -12.632 -17.441 1.00 72.75 201 ALA A CA 1
ATOM 1506 C C . ALA A 1 201 ? 7.230 -14.063 -17.123 1.00 72.75 201 ALA A C 1
ATOM 1508 O O . ALA A 1 201 ? 6.447 -15.010 -17.080 1.00 72.75 201 ALA A O 1
ATOM 1509 N N . ARG A 1 202 ? 8.540 -14.221 -16.920 1.00 78.81 202 ARG A N 1
ATOM 1510 C CA . ARG A 1 202 ? 9.182 -15.476 -16.514 1.00 78.81 202 ARG A CA 1
ATOM 1511 C C . ARG A 1 202 ? 9.819 -15.307 -15.142 1.00 78.81 202 ARG A C 1
ATOM 1513 O O . ARG A 1 202 ? 10.291 -14.228 -14.796 1.00 78.81 202 ARG A O 1
ATOM 1520 N N . LEU A 1 203 ? 9.890 -16.397 -14.379 1.00 82.25 203 LEU A N 1
ATOM 1521 C CA . LEU A 1 203 ? 10.606 -16.440 -13.099 1.00 82.25 203 LEU A CA 1
ATOM 1522 C C . LEU A 1 203 ? 12.124 -16.487 -13.335 1.00 82.25 203 LEU A C 1
ATOM 1524 O O . LEU A 1 203 ? 12.767 -17.514 -13.119 1.00 82.25 203 LEU A O 1
ATOM 1528 N N . THR A 1 204 ? 12.689 -15.387 -13.831 1.00 85.19 204 THR A N 1
ATOM 1529 C CA . THR A 1 204 ? 1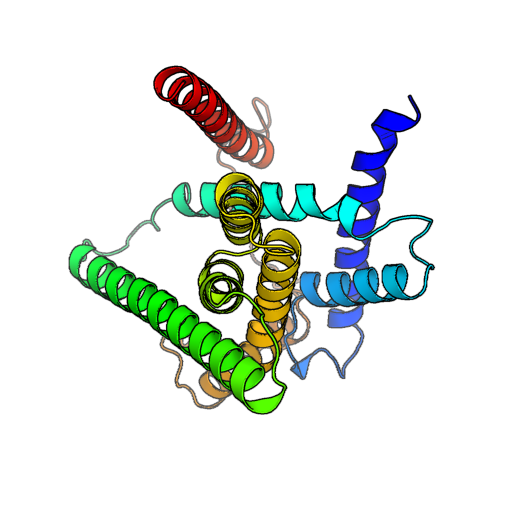4.137 -15.229 -14.005 1.00 85.19 204 THR A CA 1
ATOM 1530 C C . THR A 1 204 ? 14.837 -15.111 -12.650 1.00 85.19 204 THR A C 1
ATOM 1532 O O . THR A 1 204 ? 14.217 -14.818 -11.625 1.00 85.19 204 THR A O 1
ATOM 1535 N N . ARG A 1 205 ? 16.158 -15.320 -12.635 1.00 84.19 205 ARG A N 1
ATOM 1536 C CA . ARG A 1 205 ? 16.979 -15.155 -11.426 1.00 84.19 205 ARG A CA 1
ATOM 1537 C C . ARG A 1 205 ? 16.839 -13.751 -10.832 1.00 84.19 205 ARG A C 1
ATOM 1539 O O . ARG A 1 205 ? 16.618 -13.631 -9.633 1.00 84.19 205 ARG A O 1
ATOM 1546 N N . GLU A 1 206 ? 16.905 -12.714 -11.661 1.00 85.50 206 GLU A N 1
ATOM 1547 C CA . GLU A 1 206 ? 16.742 -11.319 -11.227 1.00 85.50 206 GLU A CA 1
ATOM 1548 C C . GLU A 1 206 ? 15.363 -11.056 -10.611 1.00 85.50 206 GLU A C 1
ATOM 1550 O O . GLU A 1 206 ? 15.261 -10.392 -9.583 1.00 85.50 206 GLU A O 1
ATOM 1555 N N . PHE A 1 207 ? 14.303 -11.636 -11.183 1.00 84.12 207 PHE A N 1
ATOM 1556 C CA . PHE A 1 207 ? 12.942 -11.515 -10.657 1.00 84.12 207 PHE A CA 1
ATOM 1557 C C . PHE A 1 207 ? 12.809 -12.141 -9.259 1.00 84.12 207 PHE A C 1
ATOM 1559 O O . PHE A 1 207 ? 12.201 -11.570 -8.349 1.00 84.12 207 PHE A O 1
ATOM 1566 N N . VAL A 1 208 ? 13.427 -13.310 -9.078 1.00 85.06 208 VAL A N 1
ATOM 1567 C CA . VAL A 1 208 ? 13.460 -14.042 -7.807 1.00 85.06 208 VAL A CA 1
ATOM 1568 C C . VAL A 1 208 ? 14.288 -13.296 -6.751 1.00 85.06 208 VAL A C 1
ATOM 1570 O O . VAL A 1 208 ? 13.836 -13.144 -5.617 1.00 85.06 208 VAL A O 1
ATOM 1573 N N . LEU A 1 209 ? 15.458 -12.770 -7.126 1.00 85.62 209 LEU A N 1
ATOM 1574 C CA . LEU A 1 209 ? 16.319 -11.975 -6.239 1.00 85.62 209 LEU A CA 1
ATOM 1575 C C . LEU A 1 209 ? 15.731 -10.592 -5.918 1.00 85.62 209 LEU A C 1
ATOM 1577 O O . LEU A 1 209 ? 15.974 -10.055 -4.839 1.00 85.62 209 LEU A O 1
ATOM 1581 N N . GLY A 1 210 ? 14.943 -10.024 -6.832 1.00 85.00 210 GLY A N 1
ATOM 1582 C CA . GLY A 1 210 ? 14.434 -8.656 -6.739 1.00 85.00 210 GLY A CA 1
ATOM 1583 C C . GLY A 1 210 ? 15.466 -7.582 -7.093 1.00 85.00 210 GLY A C 1
ATOM 1584 O O . GLY A 1 210 ? 15.273 -6.427 -6.725 1.00 85.00 210 GLY A O 1
ATOM 1585 N N . THR A 1 211 ? 16.556 -7.945 -7.774 1.00 89.19 211 THR A N 1
ATOM 1586 C CA . THR A 1 211 ? 17.637 -7.034 -8.182 1.00 89.19 211 THR A CA 1
ATOM 1587 C C . THR A 1 211 ? 18.156 -7.410 -9.563 1.00 89.19 211 THR A C 1
ATOM 1589 O O . THR A 1 211 ? 18.306 -8.598 -9.849 1.00 89.19 211 THR A O 1
ATOM 1592 N N . HIS A 1 212 ? 18.491 -6.409 -10.376 1.00 89.31 212 HIS A N 1
ATOM 1593 C CA . HIS A 1 212 ? 19.131 -6.615 -11.676 1.00 89.31 212 HIS A CA 1
ATOM 1594 C C . HIS A 1 212 ? 20.647 -6.785 -11.543 1.00 89.31 212 HIS A C 1
ATOM 1596 O O . HIS A 1 212 ? 21.292 -6.078 -10.754 1.00 89.31 212 HIS A O 1
ATOM 1602 N N . ASP A 1 213 ? 21.214 -7.683 -12.348 1.00 89.19 213 ASP A N 1
ATOM 1603 C CA . ASP A 1 213 ? 22.656 -7.793 -12.528 1.00 89.19 213 ASP A CA 1
ATOM 1604 C C . ASP A 1 213 ? 23.186 -6.497 -13.176 1.00 89.19 213 ASP A C 1
ATOM 1606 O O . ASP A 1 213 ? 22.460 -5.764 -13.845 1.00 89.19 213 ASP A O 1
ATOM 1610 N N . VAL A 1 214 ? 24.452 -6.148 -12.918 1.00 88.50 214 VAL A N 1
ATOM 1611 C CA . VAL A 1 214 ? 25.031 -4.850 -13.331 1.00 88.50 214 VAL A CA 1
ATOM 1612 C C . VAL A 1 214 ? 25.002 -4.662 -14.850 1.00 88.50 214 VAL A C 1
ATOM 1614 O O . VAL A 1 214 ? 24.790 -3.550 -15.325 1.00 88.50 214 VAL A O 1
ATOM 1617 N N . GLU A 1 215 ? 25.195 -5.748 -15.592 1.00 88.06 215 GLU A N 1
ATOM 1618 C CA . GLU A 1 215 ? 25.342 -5.751 -17.051 1.00 88.06 215 GLU A CA 1
ATOM 1619 C C . GLU A 1 215 ? 23.998 -5.671 -17.795 1.00 88.06 215 GLU A C 1
ATOM 1621 O O . GLU A 1 215 ? 23.949 -5.227 -18.938 1.00 88.06 215 GLU A O 1
ATOM 1626 N N . THR A 1 216 ? 22.902 -6.070 -17.148 1.00 86.81 216 THR A N 1
ATOM 1627 C CA . THR A 1 216 ? 21.563 -6.249 -17.743 1.00 86.81 216 THR A CA 1
ATOM 1628 C C . THR A 1 216 ? 20.545 -5.221 -17.253 1.00 86.81 216 THR A C 1
ATOM 1630 O O . THR A 1 216 ? 19.353 -5.343 -17.542 1.00 86.81 216 THR A O 1
ATOM 1633 N N . ARG A 1 217 ? 20.986 -4.199 -16.507 1.00 88.88 217 ARG A N 1
ATOM 1634 C CA . ARG A 1 217 ? 20.087 -3.205 -15.904 1.00 88.88 217 ARG A CA 1
ATOM 1635 C C . ARG A 1 217 ? 19.258 -2.487 -16.974 1.00 88.88 217 ARG A C 1
ATOM 1637 O O . ARG A 1 217 ? 19.839 -1.865 -17.865 1.00 88.88 217 ARG A O 1
ATOM 1644 N N . PRO A 1 218 ? 17.918 -2.498 -16.871 1.00 87.00 218 PRO A N 1
ATOM 1645 C CA . PRO A 1 218 ? 17.086 -1.705 -17.761 1.00 87.00 218 PRO A CA 1
ATOM 1646 C C . PRO A 1 218 ? 17.251 -0.208 -17.465 1.00 87.00 218 PRO A C 1
ATOM 1648 O O . PRO A 1 218 ? 17.548 0.195 -16.338 1.00 87.00 218 PRO A O 1
ATOM 1651 N N . SER A 1 219 ? 17.020 0.632 -18.477 1.00 87.94 219 SER A N 1
ATOM 1652 C CA . SER A 1 219 ? 16.899 2.077 -18.266 1.00 87.94 219 SER A CA 1
ATOM 1653 C C . SER A 1 219 ? 15.644 2.382 -17.440 1.00 87.94 219 SER A C 1
ATOM 1655 O O . SER A 1 219 ? 14.573 1.854 -17.730 1.00 87.94 219 SER A O 1
ATOM 1657 N N . SER A 1 220 ? 15.762 3.249 -16.429 1.00 83.25 220 SER A N 1
ATOM 1658 C CA . SER A 1 220 ? 14.661 3.603 -15.515 1.00 83.25 220 SER A CA 1
ATOM 1659 C C . SER A 1 220 ? 13.662 4.618 -16.100 1.00 83.25 220 SER A C 1
ATOM 1661 O O . SER A 1 220 ? 12.738 5.031 -15.402 1.00 83.25 220 SER A O 1
ATOM 1663 N N . GLY A 1 221 ? 13.848 5.049 -17.348 1.00 82.31 221 GLY A N 1
ATOM 1664 C CA . GLY A 1 221 ? 12.973 6.005 -18.025 1.00 82.31 221 GLY A CA 1
ATOM 1665 C C . GLY A 1 221 ? 13.745 7.005 -18.880 1.00 82.31 221 GLY A C 1
ATOM 1666 O O . GLY A 1 221 ? 14.970 6.942 -19.001 1.00 82.31 221 GLY A O 1
ATOM 1667 N N . SER A 1 222 ? 13.013 7.942 -19.475 1.00 85.25 222 SER A N 1
ATOM 1668 C CA . SER A 1 222 ? 13.571 9.047 -20.256 1.00 85.25 222 SER A CA 1
ATOM 1669 C C . SER A 1 222 ? 13.368 10.364 -19.515 1.00 85.25 222 SER A C 1
ATOM 1671 O O . SER A 1 222 ? 12.330 10.580 -18.895 1.00 85.25 222 SER A O 1
ATOM 1673 N N . GLN A 1 223 ? 14.366 11.246 -19.575 1.00 89.75 223 GLN A N 1
ATOM 1674 C CA . GLN A 1 223 ? 14.260 12.583 -18.995 1.00 89.75 223 GLN A CA 1
ATOM 1675 C C . GLN A 1 223 ? 13.223 13.400 -19.778 1.00 89.75 223 GLN A C 1
ATOM 1677 O O . GLN A 1 223 ? 13.270 13.438 -21.007 1.00 89.75 223 GLN A O 1
ATOM 1682 N N . VAL A 1 224 ? 12.293 14.036 -19.065 1.00 89.81 224 VAL A N 1
ATOM 1683 C CA . VAL A 1 224 ? 11.230 14.878 -19.648 1.00 89.81 224 VAL A CA 1
ATOM 1684 C C . VAL A 1 224 ? 11.586 16.360 -19.604 1.00 89.81 224 VAL A C 1
ATOM 1686 O O . VAL A 1 224 ? 11.113 17.138 -20.429 1.00 89.81 224 VAL A O 1
ATOM 1689 N N . THR A 1 225 ? 12.445 16.752 -18.666 1.00 92.12 225 THR A N 1
ATOM 1690 C CA . THR A 1 225 ? 12.971 18.108 -18.536 1.00 92.12 225 THR A CA 1
ATOM 1691 C C . THR A 1 225 ? 14.481 18.117 -18.731 1.00 92.12 225 THR A C 1
ATOM 1693 O O . THR A 1 225 ? 15.177 17.123 -18.519 1.00 92.12 225 THR A O 1
ATOM 1696 N N . HIS A 1 226 ? 15.004 19.267 -19.150 1.00 92.50 226 HIS A N 1
ATOM 1697 C CA . HIS A 1 226 ? 16.443 19.492 -19.188 1.00 92.50 226 HIS A CA 1
ATOM 1698 C C . HIS A 1 226 ? 16.953 19.826 -17.779 1.00 92.50 226 HIS A C 1
ATOM 1700 O O . HIS A 1 226 ? 16.359 20.663 -17.096 1.00 92.50 226 HIS A O 1
ATOM 1706 N N . SER A 1 227 ? 18.084 19.241 -17.373 1.00 86.88 227 SER A N 1
ATOM 1707 C CA . SER A 1 227 ? 18.654 19.393 -16.022 1.00 86.88 227 SER A CA 1
ATOM 1708 C C . SER A 1 227 ? 18.989 20.839 -15.642 1.00 86.88 227 SER A C 1
ATOM 1710 O O . SER A 1 227 ? 18.949 21.188 -14.469 1.00 86.88 227 SER A O 1
ATOM 1712 N N . ALA A 1 228 ? 19.276 21.695 -16.629 1.00 92.00 228 ALA A N 1
ATOM 1713 C CA . ALA A 1 228 ? 19.486 23.133 -16.415 1.00 92.00 228 ALA A CA 1
ATOM 1714 C C . ALA A 1 228 ? 18.220 23.906 -15.989 1.00 92.00 228 ALA A C 1
ATOM 1716 O O . ALA A 1 228 ? 18.339 25.034 -15.525 1.00 92.00 228 ALA A O 1
ATOM 1717 N N . ASN A 1 229 ? 17.026 23.334 -16.180 1.00 94.69 229 ASN A N 1
ATOM 1718 C CA . ASN A 1 229 ? 15.769 23.909 -15.704 1.00 94.69 229 ASN A CA 1
ATOM 1719 C C . ASN A 1 229 ? 15.359 23.242 -14.387 1.00 94.69 229 ASN A C 1
ATOM 1721 O O . ASN A 1 229 ? 15.424 23.845 -13.320 1.00 94.69 229 ASN A O 1
ATOM 1725 N N . VAL A 1 230 ? 14.971 21.969 -14.465 1.00 93.31 230 VAL A N 1
ATOM 1726 C CA . VAL A 1 230 ? 14.547 21.179 -13.310 1.00 93.31 230 VAL A CA 1
ATOM 1727 C C . VAL A 1 230 ? 14.794 19.705 -13.596 1.00 93.31 230 VAL A C 1
ATOM 1729 O O . VAL A 1 230 ? 14.689 19.260 -14.741 1.00 93.31 230 VAL A O 1
ATOM 1732 N N . ASP A 1 231 ? 15.127 18.942 -12.563 1.00 92.50 231 ASP A N 1
ATOM 1733 C CA . ASP A 1 231 ? 15.221 17.489 -12.656 1.00 92.50 231 ASP A CA 1
ATOM 1734 C C . ASP A 1 231 ? 13.845 16.857 -12.939 1.00 92.50 231 ASP A C 1
ATOM 1736 O O . ASP A 1 231 ? 12.816 17.319 -12.433 1.00 92.50 231 ASP A O 1
ATOM 1740 N N . SER A 1 232 ? 13.816 15.788 -13.739 1.00 92.06 232 SER A N 1
ATOM 1741 C CA . SER A 1 232 ? 12.558 15.151 -14.140 1.00 92.06 232 SER A CA 1
ATOM 1742 C C . SER A 1 232 ? 11.773 14.600 -12.948 1.00 92.06 232 SER A C 1
ATOM 1744 O O . SER A 1 232 ? 10.548 14.694 -12.944 1.00 92.06 232 SER A O 1
ATOM 1746 N N . LEU A 1 233 ? 12.424 14.044 -11.919 1.00 90.75 233 LEU A N 1
ATOM 1747 C CA . LEU A 1 233 ? 11.725 13.548 -10.728 1.00 90.75 233 LEU A CA 1
ATOM 1748 C C . LEU A 1 233 ? 11.052 14.705 -9.984 1.00 90.75 233 LEU A C 1
ATOM 1750 O O . LEU A 1 233 ? 9.878 14.612 -9.628 1.00 90.75 233 LEU A O 1
ATOM 1754 N N . VAL A 1 234 ? 11.773 15.815 -9.810 1.00 93.44 234 VAL A N 1
ATOM 1755 C CA . VAL A 1 234 ? 11.242 17.027 -9.169 1.00 93.44 234 VAL A CA 1
ATOM 1756 C C . VAL A 1 234 ? 10.057 17.588 -9.956 1.00 93.44 234 VAL A C 1
ATOM 1758 O O . VAL A 1 234 ? 9.058 17.986 -9.355 1.00 93.44 234 VAL A O 1
ATOM 1761 N N . PHE A 1 235 ? 10.119 17.568 -11.289 1.00 93.31 235 PHE A N 1
ATOM 1762 C CA . PHE A 1 235 ? 9.009 17.985 -12.144 1.00 93.31 235 PHE A CA 1
ATOM 1763 C C . PHE A 1 235 ? 7.745 17.142 -11.907 1.00 93.31 235 PHE A C 1
ATOM 1765 O O . PHE A 1 235 ? 6.672 17.697 -11.668 1.00 93.31 235 PHE A O 1
ATOM 1772 N N . HIS A 1 236 ? 7.863 15.811 -11.872 1.00 91.31 236 HIS A N 1
ATOM 1773 C CA . HIS A 1 236 ? 6.720 14.930 -11.598 1.00 91.31 236 HIS A CA 1
ATOM 1774 C C . HIS A 1 236 ? 6.168 15.103 -10.173 1.00 91.31 236 HIS A C 1
ATOM 1776 O O . HIS A 1 236 ? 4.951 15.159 -9.990 1.00 91.31 236 HIS A O 1
ATOM 1782 N N . ILE A 1 237 ? 7.042 15.248 -9.167 1.00 93.19 237 ILE A N 1
ATOM 1783 C CA . ILE A 1 237 ? 6.629 15.537 -7.783 1.00 93.19 237 ILE A CA 1
ATOM 1784 C C . ILE A 1 237 ? 5.886 16.876 -7.712 1.00 93.19 237 ILE A C 1
ATOM 1786 O O . ILE A 1 237 ? 4.908 16.994 -6.979 1.00 93.19 237 ILE A O 1
ATOM 1790 N N . SER A 1 238 ? 6.299 17.867 -8.503 1.00 94.06 238 SER A N 1
ATOM 1791 C CA . SER A 1 238 ? 5.645 19.178 -8.553 1.00 94.06 238 SER A CA 1
ATOM 1792 C C . SER A 1 238 ? 4.229 19.090 -9.127 1.00 94.06 238 SER A C 1
ATOM 1794 O O . SER A 1 238 ? 3.314 19.688 -8.566 1.00 94.06 238 SER A O 1
ATOM 1796 N N . ILE A 1 239 ? 4.011 18.296 -10.183 1.00 93.62 239 ILE A N 1
ATOM 1797 C CA . ILE A 1 239 ? 2.663 18.035 -10.725 1.00 93.62 239 ILE A CA 1
ATOM 1798 C C . ILE A 1 239 ? 1.776 17.367 -9.666 1.00 93.62 239 ILE A C 1
ATOM 1800 O O . ILE A 1 239 ? 0.647 17.808 -9.442 1.00 93.62 239 ILE A O 1
ATOM 1804 N N . LEU A 1 240 ? 2.295 16.345 -8.975 1.00 93.69 240 LEU A N 1
ATOM 1805 C CA . LEU A 1 240 ? 1.583 15.689 -7.872 1.00 93.69 240 LEU A CA 1
ATOM 1806 C C . LEU A 1 240 ? 1.256 16.671 -6.742 1.00 93.69 240 LEU A C 1
ATOM 1808 O O . LEU A 1 240 ? 0.134 16.673 -6.242 1.00 93.69 240 LEU A O 1
ATOM 1812 N N . GLY A 1 241 ? 2.204 17.535 -6.373 1.00 93.88 241 GLY A N 1
ATOM 1813 C CA . GLY A 1 241 ? 2.017 18.560 -5.349 1.00 93.88 241 GLY A CA 1
ATOM 1814 C C . GLY A 1 241 ? 0.913 19.554 -5.709 1.00 93.88 241 GLY A C 1
ATOM 1815 O O . GLY A 1 241 ? 0.058 19.843 -4.874 1.00 93.88 241 GLY A O 1
ATOM 1816 N N . VAL A 1 242 ? 0.868 20.022 -6.961 1.00 95.12 242 VAL A N 1
ATOM 1817 C CA . VAL A 1 242 ? -0.211 20.898 -7.445 1.00 95.12 242 VAL A CA 1
ATOM 1818 C C . VAL A 1 242 ? -1.561 20.186 -7.380 1.00 95.12 242 VAL A C 1
ATOM 1820 O O . VAL A 1 242 ? -2.510 20.744 -6.832 1.00 95.12 242 VAL A O 1
ATOM 1823 N N . ALA A 1 243 ? -1.656 18.947 -7.871 1.00 93.62 243 ALA A N 1
ATOM 1824 C CA . ALA A 1 243 ? -2.897 18.170 -7.809 1.00 93.62 243 ALA A CA 1
ATOM 1825 C C . ALA A 1 243 ? -3.381 17.970 -6.361 1.00 93.62 243 ALA A C 1
ATOM 1827 O O . ALA A 1 243 ? -4.571 18.112 -6.068 1.00 93.62 243 ALA A O 1
ATOM 1828 N N . TYR A 1 244 ? -2.452 17.706 -5.442 1.00 93.25 244 TYR A N 1
ATOM 1829 C CA . TYR A 1 244 ? -2.742 17.551 -4.023 1.00 93.25 244 TYR A CA 1
ATOM 1830 C C . TYR A 1 244 ? -3.257 18.856 -3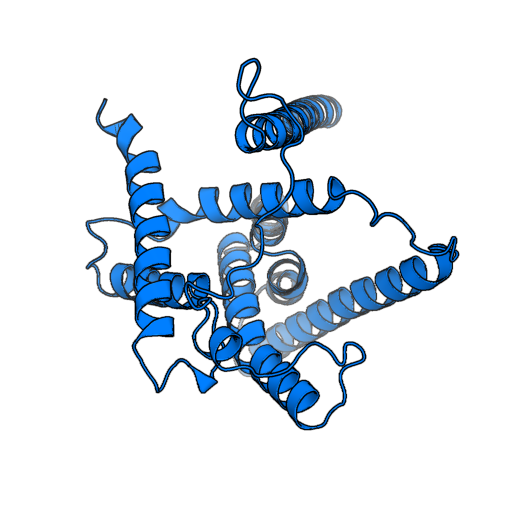.394 1.00 93.25 244 TYR A C 1
ATOM 1832 O O . TYR A 1 244 ? -4.280 18.849 -2.710 1.00 93.25 244 TYR A O 1
ATOM 1840 N N . LEU A 1 245 ? -2.598 19.990 -3.668 1.00 94.94 245 LEU A N 1
ATOM 1841 C CA . LEU A 1 245 ? -3.023 21.310 -3.187 1.00 94.94 245 LEU A CA 1
ATOM 1842 C C . LEU A 1 245 ? -4.412 21.686 -3.703 1.00 94.94 245 LEU A C 1
ATOM 1844 O O . LEU A 1 245 ? -5.240 22.153 -2.920 1.00 94.94 245 LEU A O 1
ATOM 1848 N N . LEU A 1 246 ? -4.678 21.460 -4.992 1.00 95.19 246 LEU A N 1
ATOM 1849 C CA . LEU A 1 246 ? -5.991 21.701 -5.591 1.00 95.19 246 LEU A CA 1
ATOM 1850 C C . LEU A 1 246 ? -7.068 20.842 -4.925 1.00 95.19 246 LEU A C 1
ATOM 1852 O O . LEU A 1 246 ? -8.130 21.354 -4.580 1.00 95.19 246 LEU A O 1
ATOM 1856 N N . THR A 1 247 ? -6.773 19.563 -4.683 1.00 92.19 247 THR A N 1
ATOM 1857 C CA . THR A 1 247 ? -7.690 18.648 -3.990 1.00 92.19 247 THR A CA 1
ATOM 1858 C C . THR A 1 247 ? -7.980 19.130 -2.569 1.00 92.19 247 THR A C 1
ATOM 1860 O O . THR A 1 247 ? -9.136 19.173 -2.163 1.00 92.19 247 THR A O 1
ATOM 1863 N N . HIS A 1 248 ? -6.961 19.554 -1.819 1.00 92.19 248 HIS A N 1
ATOM 1864 C CA . HIS A 1 248 ? -7.147 20.063 -0.460 1.00 92.19 248 HIS A CA 1
ATOM 1865 C C . HIS A 1 248 ? -8.022 21.326 -0.418 1.00 92.19 248 HIS A C 1
ATOM 1867 O O . HIS A 1 248 ? -8.961 21.390 0.371 1.00 92.19 248 HIS A O 1
ATOM 1873 N N . HIS A 1 249 ? -7.772 22.299 -1.303 1.00 95.06 249 HIS A N 1
ATOM 1874 C CA . HIS A 1 249 ? -8.595 23.512 -1.382 1.00 95.06 249 HIS A CA 1
ATOM 1875 C C . HIS A 1 249 ? -10.026 23.207 -1.823 1.00 95.06 249 HIS A C 1
ATOM 1877 O O . HIS A 1 249 ? -10.965 23.803 -1.303 1.00 95.06 249 HIS A O 1
ATOM 1883 N N . TYR A 1 250 ? -10.202 22.261 -2.748 1.00 93.88 250 TYR A N 1
ATOM 1884 C CA . TYR A 1 250 ? -11.524 21.788 -3.139 1.00 93.88 250 TYR A CA 1
ATOM 1885 C C . TYR A 1 250 ? -12.281 21.183 -1.950 1.00 93.88 250 TYR A C 1
ATOM 1887 O O . TYR A 1 250 ? -13.449 21.503 -1.753 1.00 93.88 250 TYR A O 1
ATOM 1895 N N . LEU A 1 251 ? -11.622 20.370 -1.118 1.00 91.38 251 LEU A N 1
ATOM 1896 C CA . LEU A 1 251 ? -12.243 19.801 0.081 1.00 91.38 251 LEU A CA 1
ATOM 1897 C C . LEU A 1 251 ? -12.658 20.882 1.088 1.00 91.38 251 LEU A C 1
ATOM 1899 O O . LEU A 1 251 ? -13.781 20.830 1.580 1.00 91.38 251 LEU A O 1
ATOM 1903 N N . LEU A 1 252 ? -11.804 21.881 1.345 1.00 93.06 252 LEU A N 1
ATOM 1904 C CA . LEU A 1 252 ? -12.144 23.013 2.220 1.00 93.06 252 LEU A CA 1
ATOM 1905 C C . LEU A 1 252 ? -13.342 23.811 1.684 1.00 93.06 252 LEU A C 1
ATOM 1907 O O . LEU A 1 252 ? -14.241 24.172 2.440 1.00 93.06 252 LEU A O 1
ATOM 1911 N N . LEU A 1 253 ? -13.377 24.053 0.369 1.00 94.56 253 LEU A N 1
ATOM 1912 C CA . LEU A 1 253 ? -14.506 24.714 -0.281 1.00 94.56 253 LEU A CA 1
ATOM 1913 C C . LEU A 1 253 ? -15.792 23.903 -0.093 1.00 94.56 253 LEU A C 1
ATOM 1915 O O . LEU A 1 253 ? -16.811 24.461 0.300 1.00 94.56 253 LEU A O 1
ATOM 1919 N N . MET A 1 254 ? -15.750 22.594 -0.343 1.00 91.81 254 MET A N 1
ATOM 1920 C CA . MET A 1 254 ? -16.926 21.734 -0.202 1.00 91.81 254 MET A CA 1
ATOM 1921 C C . MET A 1 254 ? -17.428 21.671 1.242 1.00 91.81 254 MET A C 1
ATOM 1923 O O . MET A 1 254 ? -18.637 21.719 1.443 1.00 91.81 254 MET A O 1
ATOM 1927 N N . GLN A 1 255 ? -16.528 21.637 2.230 1.00 87.06 255 GLN A N 1
ATOM 1928 C CA . GLN A 1 255 ? -16.898 21.684 3.649 1.00 87.06 255 GLN A CA 1
ATOM 1929 C C . GLN A 1 255 ? -17.671 22.961 3.992 1.00 87.06 255 GLN A C 1
ATOM 1931 O O . GLN A 1 255 ? -18.720 22.878 4.620 1.00 87.06 255 GLN A O 1
ATOM 1936 N N . SER A 1 256 ? -17.227 24.116 3.481 1.00 87.12 256 SER A N 1
ATOM 1937 C CA . SER A 1 256 ? -17.909 25.401 3.702 1.00 87.12 256 SER A CA 1
ATOM 1938 C C . SER A 1 256 ? -19.304 25.511 3.072 1.00 87.12 256 SER A C 1
ATOM 1940 O O . SER A 1 256 ? -20.040 26.438 3.387 1.00 87.12 256 SER A O 1
ATOM 1942 N N . VAL A 1 257 ? -19.659 24.604 2.154 1.00 85.44 257 VAL A N 1
ATOM 1943 C CA . VAL A 1 257 ? -20.984 24.550 1.507 1.00 85.44 257 VAL A CA 1
ATOM 1944 C C . VAL A 1 257 ? -21.933 23.599 2.247 1.00 85.44 257 VAL A C 1
ATOM 1946 O O . VAL A 1 257 ? -23.147 23.681 2.071 1.00 85.44 257 VAL A O 1
ATOM 1949 N N . THR A 1 258 ? -21.388 22.675 3.040 1.00 70.31 258 THR A N 1
ATOM 1950 C CA . THR A 1 258 ? -22.150 21.689 3.822 1.00 70.31 258 THR A CA 1
ATOM 1951 C C . THR A 1 258 ? -22.389 22.092 5.279 1.00 70.31 258 THR A C 1
ATOM 1953 O O . THR A 1 258 ? -23.207 21.445 5.932 1.00 70.31 258 THR A O 1
ATOM 1956 N N . GLU A 1 259 ? -21.697 23.124 5.771 1.00 53.88 259 GLU A N 1
ATOM 1957 C CA . GLU A 1 259 ? -21.997 23.829 7.033 1.00 53.88 259 GLU A CA 1
ATOM 1958 C C . GLU A 1 259 ? -23.067 24.914 6.830 1.00 53.88 259 GLU A C 1
ATOM 196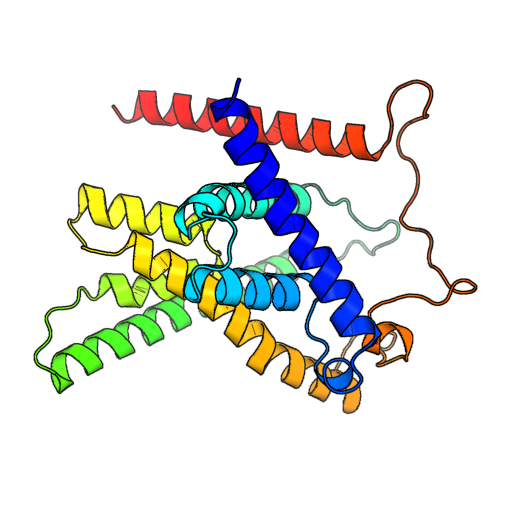0 O O . GLU A 1 259 ? -23.929 25.059 7.728 1.00 53.88 259 GLU A O 1
#

Sequence (259 aa):
MADSFHGVITFAFMVSMILVGTILRARIAILQPALIPASLLGGIIGFTLISLDLSLGFTNEDFVAFAFHFFTLSFMSLVLTGREPGGADRSIQPGGLWMSIGWTMSLVLQALAGLMVIVLYNEATGGELSEFLGILVTHGFTQGPGQAIAMGSIWQADFQIEGAIRFGLIYASLGFVVSFLVGVPAARYAIRHGLNENTAARLTREFVLGTHDVETRPSSGSQVTHSANVDSLVFHISILGVAYLLTHHYLLLMQSVTE

InterPro domains:
  IPR004445 Sodium/glutamate symport carrier protein GltS [PF03616] (8-248)
  IPR004445 Sodium/glutamate symport carrier protein GltS [PTHR36178] (8-248)

Organism: NCBI:txid408172